Protein AF-A0A2P6W5N6-F1 (afdb_monomer_lite)

Sequence (227 aa):
IGRVELGMIPQICDTVVFIKDAQIEEVYKLELVVKVPQGMTEEDLARPVIQISRFEDDAPQYEVYTYGEETVVVPVTDSEEETGAQRLAREKLQQQLGSRVDDPVIEFISDNHIRLMVSEDEISHVIGKGGENIDRLEDELGLDITVEPNTPTSKGEISFELSEKGNSVIIDVGEEKSGTEVDIYEGDEFLFKATVGKSGDISLTKKSELANRVIGANESGRLKVRA

Foldseek 3Di:
DVPDDQVCCCVVPQKDFDADPNDGPFIKGWDWDFADDQPDDDDDGRDTWIFIATPPPRHTFWIWDDDPHDIDIGGDDPDNPQDPLSVVLVVVVCVLCDPLFDPWDWHDPDPAEIEIATAPVSLCVCCDDPSVNVVVSCVVSVHHYHYHHPDPPPFDFADWDWDDDDQKIKTARAQVQAQHKKWKDLQPHTLDIDHQHNGRIDIDGCPDPSNVVQVVSVVVVRITIGD

Structure (mmCIF, N/CA/C/O backbone):
data_AF-A0A2P6W5N6-F1
#
_entry.id   AF-A0A2P6W5N6-F1
#
loop_
_atom_site.group_PDB
_atom_site.id
_atom_site.type_symbol
_atom_site.label_atom_id
_atom_site.label_alt_id
_atom_site.label_comp_id
_atom_site.label_asym_id
_atom_site.label_entity_id
_atom_site.label_seq_id
_atom_site.pdbx_PDB_ins_code
_atom_site.Cartn_x
_atom_site.Cartn_y
_atom_site.Cartn_z
_atom_site.occupancy
_atom_site.B_iso_or_equiv
_atom_site.auth_seq_id
_atom_site.auth_comp_id
_atom_site.auth_asym_id
_atom_site.auth_atom_id
_atom_site.pdbx_PDB_model_num
ATOM 1 N N . ILE A 1 1 ? 21.725 -2.641 -27.100 1.00 57.41 1 ILE A N 1
ATOM 2 C CA . ILE A 1 1 ? 21.749 -1.530 -26.122 1.00 57.41 1 ILE A CA 1
ATOM 3 C C . ILE A 1 1 ? 23.123 -0.840 -26.095 1.00 57.41 1 ILE A C 1
ATOM 5 O O . ILE A 1 1 ? 23.161 0.336 -26.400 1.00 57.41 1 ILE A O 1
ATOM 9 N N . GLY A 1 2 ? 24.261 -1.533 -25.937 1.00 56.62 2 GLY A N 1
ATOM 10 C CA . GLY A 1 2 ? 25.606 -0.903 -25.904 1.00 56.62 2 GLY A CA 1
ATOM 11 C C . GLY A 1 2 ? 26.203 -0.329 -27.210 1.00 56.62 2 GLY A C 1
ATOM 12 O O . GLY A 1 2 ? 27.417 -0.342 -27.366 1.00 56.62 2 GLY A O 1
ATOM 13 N N . ARG A 1 3 ? 25.392 0.114 -28.184 1.00 67.75 3 ARG A N 1
ATOM 14 C CA . ARG A 1 3 ? 25.880 0.748 -29.438 1.00 67.75 3 ARG A CA 1
ATOM 15 C C . ARG A 1 3 ? 25.502 2.224 -29.573 1.00 67.75 3 ARG A C 1
ATOM 17 O O . ARG A 1 3 ? 25.990 2.880 -30.487 1.00 67.75 3 ARG A O 1
ATOM 24 N N . VAL A 1 4 ? 24.612 2.713 -28.716 1.00 77.25 4 VAL A N 1
ATOM 25 C CA . VAL A 1 4 ? 24.056 4.067 -28.763 1.00 77.25 4 VAL A CA 1
ATOM 26 C C . VAL A 1 4 ? 23.964 4.608 -27.344 1.00 77.25 4 VAL A C 1
ATOM 28 O O . VAL A 1 4 ? 23.763 3.838 -26.405 1.00 77.25 4 VAL A O 1
ATOM 31 N N . GLU A 1 5 ? 24.137 5.917 -27.186 1.00 81.38 5 GLU A N 1
ATOM 32 C CA . GLU A 1 5 ? 23.962 6.578 -25.893 1.00 81.38 5 GLU A CA 1
ATOM 33 C C . GLU A 1 5 ? 22.508 6.455 -25.429 1.00 81.38 5 GLU A C 1
ATOM 35 O O . GLU A 1 5 ? 21.583 6.549 -26.239 1.00 81.38 5 GLU A O 1
ATOM 40 N N . LEU A 1 6 ? 22.309 6.276 -24.120 1.00 80.12 6 LEU A N 1
ATOM 41 C CA . LEU A 1 6 ? 20.997 6.034 -23.514 1.00 80.12 6 LEU A CA 1
ATOM 42 C C . LEU A 1 6 ? 19.947 7.068 -23.959 1.00 80.12 6 LEU A C 1
ATOM 44 O O . LEU A 1 6 ? 18.857 6.700 -24.383 1.00 80.12 6 LEU A O 1
ATOM 48 N N . GLY A 1 7 ? 20.304 8.356 -23.948 1.00 81.88 7 GLY A N 1
ATOM 49 C CA . GLY A 1 7 ? 19.403 9.450 -24.325 1.00 81.88 7 GLY A CA 1
ATOM 50 C C . GLY A 1 7 ? 19.010 9.488 -25.806 1.00 81.88 7 GLY A C 1
ATOM 51 O O . GLY A 1 7 ? 18.035 10.147 -26.156 1.00 81.88 7 GLY A O 1
ATOM 52 N N . MET A 1 8 ? 19.725 8.775 -26.682 1.00 86.81 8 MET A N 1
ATOM 53 C CA . MET A 1 8 ? 19.375 8.676 -28.102 1.00 86.81 8 MET A CA 1
ATOM 54 C C . MET A 1 8 ? 18.377 7.552 -28.394 1.00 86.81 8 MET A C 1
ATOM 56 O O . MET A 1 8 ? 17.824 7.515 -29.491 1.00 86.81 8 MET A O 1
ATOM 60 N N . ILE A 1 9 ? 18.128 6.639 -27.448 1.00 86.25 9 ILE A N 1
ATOM 61 C CA . ILE A 1 9 ? 17.295 5.452 -27.689 1.00 86.25 9 ILE A CA 1
ATOM 62 C C . ILE A 1 9 ? 15.869 5.823 -28.133 1.00 86.25 9 ILE A C 1
ATOM 64 O O . ILE A 1 9 ? 15.480 5.334 -29.194 1.00 86.25 9 ILE A O 1
ATOM 68 N N . PRO A 1 10 ? 15.126 6.727 -27.456 1.00 87.88 10 PRO A N 1
ATOM 69 C CA . PRO A 1 10 ? 13.774 7.093 -27.892 1.00 87.88 10 PRO A CA 1
ATOM 70 C C . PRO A 1 10 ? 13.724 7.763 -29.269 1.00 87.88 10 PRO A C 1
ATOM 72 O O . PRO A 1 10 ? 12.712 7.697 -29.946 1.00 87.88 10 PRO A O 1
ATOM 75 N N . GLN A 1 11 ? 14.817 8.392 -29.717 1.00 87.31 11 GLN A N 1
ATOM 76 C CA . GLN A 1 11 ? 14.889 9.018 -31.047 1.00 87.31 11 GLN A CA 1
ATOM 77 C C . GLN A 1 11 ? 15.089 7.993 -32.171 1.00 87.31 11 GLN A C 1
ATOM 79 O O . GLN A 1 11 ? 14.868 8.291 -33.342 1.00 87.31 11 GLN A O 1
ATOM 84 N N . ILE A 1 12 ? 15.565 6.799 -31.820 1.00 89.25 12 ILE A N 1
ATOM 85 C CA . ILE A 1 12 ? 15.809 5.697 -32.753 1.00 89.25 12 ILE A CA 1
ATOM 86 C C . ILE A 1 12 ? 14.632 4.716 -32.729 1.00 89.25 12 ILE A C 1
ATOM 88 O O . ILE A 1 12 ? 14.280 4.151 -33.763 1.00 89.25 12 ILE A O 1
ATOM 92 N N . CYS A 1 13 ? 14.064 4.485 -31.546 1.00 88.31 13 CYS A N 1
ATOM 93 C CA . CYS A 1 13 ? 13.016 3.512 -31.284 1.00 88.31 13 CYS A CA 1
ATOM 94 C C . CYS A 1 13 ? 12.131 4.030 -30.143 1.00 88.31 13 CYS A C 1
ATOM 96 O O . CYS A 1 13 ? 12.492 3.896 -28.974 1.00 88.31 13 CYS A O 1
ATOM 98 N N . ASP A 1 14 ? 10.987 4.615 -30.491 1.00 93.19 14 ASP A N 1
ATOM 99 C CA . ASP A 1 14 ? 9.996 5.120 -29.530 1.00 93.19 14 ASP A CA 1
ATOM 100 C C . ASP A 1 14 ? 8.894 4.099 -29.198 1.00 93.19 14 ASP A C 1
ATOM 102 O O . ASP A 1 14 ? 8.258 4.216 -28.156 1.00 93.19 14 ASP A O 1
ATOM 106 N N . THR A 1 15 ? 8.689 3.079 -30.040 1.00 93.12 15 THR A N 1
ATOM 107 C CA . THR A 1 15 ? 7.573 2.130 -29.917 1.00 93.12 15 THR A CA 1
ATOM 108 C C . THR A 1 15 ? 8.030 0.697 -30.191 1.00 93.12 15 THR A C 1
ATOM 110 O O . THR A 1 15 ? 8.711 0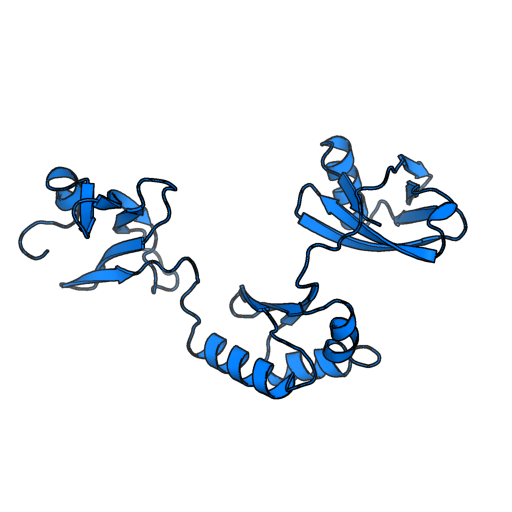.431 -31.183 1.00 93.12 15 THR A O 1
ATOM 113 N N . VAL A 1 16 ? 7.611 -0.251 -29.349 1.00 91.81 16 VAL A N 1
ATOM 114 C CA . VAL A 1 16 ? 7.814 -1.696 -29.542 1.00 91.81 16 VAL A CA 1
ATOM 115 C C . VAL A 1 16 ? 6.457 -2.385 -29.603 1.00 91.81 16 VAL A C 1
ATOM 117 O O . VAL A 1 16 ? 5.642 -2.236 -28.703 1.00 91.81 16 VAL A O 1
ATOM 120 N N . VAL A 1 17 ? 6.218 -3.164 -30.656 1.00 92.56 17 VAL A N 1
ATOM 121 C CA . VAL A 1 17 ? 4.970 -3.917 -30.838 1.00 92.56 17 VAL A CA 1
ATOM 122 C C . VAL A 1 17 ? 5.270 -5.404 -30.699 1.00 92.56 17 VAL A C 1
ATOM 124 O O . VAL A 1 17 ? 6.015 -5.964 -31.507 1.00 92.56 17 VAL A O 1
ATOM 127 N N . PHE A 1 18 ? 4.692 -6.042 -29.684 1.00 88.25 18 PHE A N 1
ATOM 128 C CA . PHE A 1 18 ? 4.778 -7.482 -29.485 1.00 88.25 18 PHE A CA 1
ATOM 129 C C . PHE A 1 18 ? 3.640 -8.176 -30.235 1.00 88.25 18 PHE A C 1
ATOM 131 O O . PHE A 1 18 ? 2.465 -7.849 -30.062 1.00 88.25 18 PHE A O 1
ATOM 138 N N . ILE A 1 19 ? 3.996 -9.110 -31.119 1.00 90.31 19 ILE A N 1
ATOM 139 C CA . ILE A 1 19 ? 3.047 -9.821 -31.980 1.00 90.31 19 ILE A CA 1
ATOM 140 C C . ILE A 1 19 ? 3.125 -11.311 -31.672 1.00 90.31 19 ILE A C 1
ATOM 142 O O . ILE A 1 19 ? 4.193 -11.917 -31.794 1.00 90.31 19 ILE A O 1
ATOM 146 N N . LYS A 1 20 ? 1.973 -11.912 -31.380 1.00 84.31 20 LYS A N 1
ATOM 147 C CA . LYS A 1 20 ? 1.811 -13.350 -31.154 1.00 84.31 20 LYS A CA 1
ATOM 148 C C . LYS A 1 20 ? 0.563 -13.846 -31.859 1.00 84.31 20 LYS A C 1
ATOM 150 O O . LYS A 1 20 ? -0.444 -13.154 -31.919 1.00 84.31 20 LYS A O 1
ATOM 155 N N . ASP A 1 21 ? 0.659 -15.022 -32.472 1.00 94.19 21 ASP A N 1
ATOM 156 C CA . ASP A 1 21 ? -0.436 -15.627 -33.245 1.00 94.19 21 ASP A CA 1
ATOM 157 C C . ASP A 1 21 ? -1.050 -14.677 -34.297 1.00 94.19 21 ASP A C 1
ATOM 159 O O . ASP A 1 21 ? -2.251 -14.681 -34.558 1.00 94.19 21 ASP A O 1
ATOM 163 N N . ALA A 1 22 ? -0.192 -13.856 -34.922 1.00 92.31 22 ALA A N 1
ATOM 164 C CA . ALA A 1 22 ? -0.552 -12.806 -35.882 1.00 92.31 22 ALA A CA 1
ATOM 165 C C . ALA A 1 22 ? -1.485 -11.705 -35.331 1.00 92.31 22 ALA A C 1
ATOM 167 O O . ALA A 1 22 ? -2.097 -10.969 -36.107 1.00 92.31 22 ALA A O 1
ATOM 168 N N . GLN A 1 23 ? -1.563 -11.566 -34.009 1.00 83.75 23 GLN A N 1
ATOM 169 C CA . GLN A 1 23 ? -2.271 -10.501 -33.308 1.00 83.75 23 GLN A CA 1
ATOM 170 C C . GLN A 1 23 ? -1.281 -9.638 -32.527 1.00 83.75 23 GLN A C 1
ATOM 172 O O . GLN A 1 23 ? -0.226 -10.112 -32.104 1.00 83.75 23 GLN A O 1
ATOM 177 N N . ILE A 1 24 ? -1.610 -8.356 -32.372 1.00 89.12 24 ILE A N 1
ATOM 178 C CA . ILE A 1 24 ? -0.881 -7.470 -31.465 1.00 89.12 24 ILE A CA 1
ATOM 179 C C . ILE A 1 24 ? -1.251 -7.913 -30.053 1.00 89.12 24 ILE A C 1
ATOM 181 O O . ILE A 1 24 ? -2.423 -7.854 -29.691 1.00 89.12 24 ILE A O 1
ATOM 185 N N . GLU A 1 25 ? -0.269 -8.410 -29.309 1.00 88.44 25 GLU A N 1
ATOM 186 C CA . GLU A 1 25 ? -0.456 -8.838 -27.923 1.00 88.44 25 GLU A CA 1
ATOM 187 C C . GLU A 1 25 ? -0.217 -7.658 -26.980 1.00 88.44 25 GLU A C 1
ATOM 189 O O . GLU A 1 25 ? -1.043 -7.417 -26.111 1.00 88.44 25 GLU A O 1
ATOM 194 N N . GLU A 1 26 ? 0.854 -6.883 -27.197 1.00 84.62 26 GLU A N 1
ATOM 195 C CA . GLU A 1 26 ? 1.184 -5.708 -26.381 1.00 84.62 26 GLU A CA 1
ATOM 196 C C . GLU A 1 26 ? 1.878 -4.627 -27.220 1.00 84.62 26 GLU A C 1
ATOM 198 O O . GLU A 1 26 ? 2.614 -4.920 -28.170 1.00 84.62 26 GLU A O 1
ATOM 203 N N . VAL A 1 27 ? 1.675 -3.362 -26.852 1.00 90.81 27 VAL A N 1
ATOM 204 C CA . VAL A 1 27 ? 2.384 -2.215 -27.431 1.00 90.81 27 VAL A CA 1
ATOM 205 C C . VAL A 1 27 ? 3.051 -1.444 -26.307 1.00 90.81 27 VAL A C 1
ATOM 207 O O . VAL A 1 27 ? 2.407 -1.085 -25.327 1.00 90.81 27 VAL A O 1
ATOM 210 N N . TYR A 1 28 ? 4.336 -1.160 -26.469 1.00 92.25 28 TYR A N 1
ATOM 211 C CA . TYR A 1 28 ? 5.135 -0.409 -25.515 1.00 92.25 28 TYR A CA 1
ATOM 212 C C . TYR A 1 28 ? 5.601 0.906 -26.126 1.00 92.25 28 TYR A C 1
ATOM 214 O O . TYR A 1 28 ? 6.010 0.932 -27.289 1.00 92.25 28 TYR A O 1
ATOM 222 N N . LYS A 1 29 ? 5.609 1.967 -25.324 1.00 93.38 29 LYS A N 1
ATOM 223 C CA . LYS A 1 29 ? 6.238 3.253 -25.632 1.00 93.38 29 LYS A CA 1
ATOM 224 C C . LYS A 1 29 ? 7.515 3.432 -24.811 1.00 93.38 29 LYS A C 1
ATOM 226 O O . LYS A 1 29 ? 7.605 2.946 -23.686 1.00 93.38 29 LYS A O 1
ATOM 231 N N . LEU A 1 30 ? 8.507 4.105 -25.384 1.00 93.88 30 LEU A N 1
ATOM 232 C CA . LEU A 1 30 ? 9.795 4.393 -24.761 1.00 93.88 30 LEU A CA 1
ATOM 233 C C . LEU A 1 30 ? 9.962 5.905 -24.627 1.00 93.88 30 LEU A C 1
ATOM 235 O O . LEU A 1 30 ? 10.037 6.619 -25.625 1.00 93.88 30 LEU A O 1
ATOM 239 N N . GLU A 1 31 ? 10.093 6.389 -23.397 1.00 92.12 31 GLU A N 1
ATOM 240 C CA . GLU A 1 31 ? 10.225 7.815 -23.098 1.00 92.12 31 GLU A CA 1
ATOM 241 C C . GLU A 1 31 ? 11.458 8.084 -22.232 1.00 92.12 31 GLU A C 1
ATOM 243 O O . GLU A 1 31 ? 11.788 7.321 -21.326 1.00 92.12 31 GLU A O 1
ATOM 248 N N . LEU A 1 32 ? 12.163 9.184 -22.506 1.00 90.69 32 LEU A N 1
ATOM 249 C CA . LEU A 1 32 ? 13.245 9.654 -21.641 1.00 90.69 32 LEU A CA 1
ATOM 250 C C . LEU A 1 32 ? 12.640 10.475 -20.499 1.00 90.69 32 LEU A C 1
ATOM 252 O O . LEU A 1 32 ? 12.077 11.543 -20.735 1.00 90.69 32 LEU A O 1
ATOM 256 N N . VAL A 1 33 ? 12.822 10.013 -19.267 1.00 88.50 33 VAL A N 1
ATOM 257 C CA . VAL A 1 33 ? 12.367 10.691 -18.049 1.00 88.50 33 VAL A CA 1
ATOM 258 C C . VAL A 1 33 ? 13.544 10.944 -17.112 1.00 88.50 33 VAL A C 1
ATOM 260 O O . VAL A 1 33 ? 14.541 10.223 -17.130 1.00 88.50 33 VAL A O 1
ATOM 263 N N . VAL A 1 34 ? 13.451 11.988 -16.289 1.00 87.94 34 VAL A N 1
ATOM 264 C CA . VAL A 1 34 ? 14.450 12.285 -15.254 1.00 87.94 34 VAL A CA 1
ATOM 265 C C . VAL A 1 34 ? 13.844 11.938 -13.903 1.00 87.94 34 VAL A C 1
ATOM 267 O O . VAL A 1 34 ? 12.910 12.604 -13.464 1.00 87.94 34 VAL A O 1
ATOM 270 N N . LYS A 1 35 ? 14.353 10.882 -13.265 1.00 82.75 35 LYS A N 1
ATOM 271 C CA . LYS A 1 35 ? 13.872 10.402 -11.961 1.00 82.75 35 LYS A CA 1
ATOM 272 C C . LYS A 1 35 ? 14.958 9.634 -11.207 1.00 82.75 35 LYS A C 1
ATOM 274 O O . LYS A 1 35 ? 16.061 9.449 -11.728 1.00 82.75 35 LYS A O 1
ATOM 279 N N . VAL A 1 36 ? 14.651 9.214 -9.983 1.00 80.56 36 VAL A N 1
ATOM 280 C CA . VAL A 1 36 ? 15.455 8.237 -9.238 1.00 80.56 36 VAL A CA 1
ATOM 281 C C . VAL A 1 36 ? 15.102 6.842 -9.780 1.00 80.56 36 VAL A C 1
ATOM 283 O O . VAL A 1 36 ? 13.920 6.497 -9.759 1.00 80.56 36 VAL A O 1
ATOM 286 N N . PRO A 1 37 ? 16.060 6.075 -10.339 1.00 69.06 37 PRO A N 1
ATOM 287 C CA . PRO A 1 37 ? 15.787 4.725 -10.835 1.00 69.06 37 PRO A CA 1
ATOM 288 C C . PRO A 1 37 ? 15.390 3.772 -9.704 1.00 69.06 37 PRO A C 1
ATOM 290 O O . PRO A 1 37 ? 15.868 3.925 -8.576 1.00 69.06 37 PRO A O 1
ATOM 293 N N . GLN A 1 38 ? 14.581 2.755 -10.012 1.00 64.12 38 GLN A N 1
ATOM 294 C CA . GLN A 1 38 ? 14.270 1.709 -9.033 1.00 64.12 38 GLN A CA 1
ATOM 295 C C . GLN A 1 38 ? 15.540 0.971 -8.557 1.00 64.12 38 GLN A C 1
ATOM 297 O O . GLN A 1 38 ? 16.480 0.752 -9.322 1.00 64.12 38 GLN A O 1
ATOM 302 N N . GLY A 1 39 ? 15.582 0.609 -7.268 1.00 60.75 39 GLY A N 1
ATOM 303 C CA . GLY A 1 39 ? 16.720 -0.078 -6.635 1.00 60.75 39 GLY A CA 1
ATOM 304 C C . GLY A 1 39 ? 17.816 0.837 -6.064 1.00 60.75 39 GLY A C 1
ATOM 305 O O . GLY A 1 39 ? 18.856 0.343 -5.626 1.00 60.75 39 GLY A O 1
ATOM 306 N N . MET A 1 40 ? 17.609 2.160 -6.046 1.00 64.19 40 MET A N 1
ATOM 307 C CA . MET A 1 40 ? 18.493 3.129 -5.383 1.00 64.19 40 MET A CA 1
ATOM 308 C C . MET A 1 40 ? 17.764 3.797 -4.206 1.00 64.19 40 MET A C 1
ATOM 310 O O . MET A 1 40 ? 16.715 4.400 -4.401 1.00 64.19 40 MET A O 1
ATOM 314 N N . THR A 1 41 ? 18.316 3.724 -2.991 1.00 53.56 41 THR A N 1
ATOM 315 C CA . THR A 1 41 ? 17.843 4.503 -1.830 1.00 53.56 41 THR A CA 1
ATOM 316 C C . THR A 1 41 ? 18.496 5.885 -1.842 1.00 53.56 41 THR A C 1
ATOM 318 O O . THR A 1 41 ? 19.710 5.985 -2.021 1.00 53.56 41 THR A O 1
ATOM 321 N N . GLU A 1 42 ? 17.684 6.932 -1.705 1.00 52.94 42 GLU A N 1
ATOM 322 C CA . GLU A 1 42 ? 18.013 8.342 -1.947 1.00 52.94 42 GLU A CA 1
ATOM 323 C C . GLU A 1 42 ? 19.333 8.835 -1.331 1.00 52.94 42 GLU A C 1
ATOM 325 O O . GLU A 1 42 ? 19.413 9.054 -0.129 1.00 52.94 42 GLU A O 1
ATOM 330 N N . GLU A 1 43 ? 20.302 9.148 -2.199 1.00 47.72 43 GLU A N 1
ATOM 331 C CA . GLU A 1 43 ? 21.201 10.303 -2.068 1.00 47.72 43 GLU A CA 1
ATOM 332 C C . GLU A 1 43 ? 21.472 10.878 -3.487 1.00 47.72 43 GLU A C 1
ATOM 334 O O . GLU A 1 43 ? 22.278 10.370 -4.268 1.00 47.72 43 GLU A O 1
ATOM 339 N N . ASP A 1 44 ? 20.728 11.933 -3.840 1.00 52.28 44 ASP A N 1
ATOM 340 C CA . ASP A 1 44 ? 21.124 13.029 -4.747 1.00 52.28 44 ASP A CA 1
ATOM 341 C C . ASP A 1 44 ? 21.404 12.810 -6.252 1.00 52.28 44 ASP A C 1
ATOM 343 O O . ASP A 1 44 ? 22.120 13.614 -6.852 1.00 52.28 44 ASP A O 1
ATOM 347 N N . LEU A 1 45 ? 20.815 11.834 -6.957 1.00 61.56 45 LEU A N 1
ATOM 348 C CA . LEU A 1 45 ? 20.953 11.794 -8.428 1.00 61.56 45 LEU A CA 1
ATOM 349 C C . LEU A 1 45 ? 19.659 11.421 -9.158 1.00 61.56 45 LEU A C 1
ATOM 351 O O . LEU A 1 45 ? 19.467 10.275 -9.563 1.00 61.56 45 LEU A O 1
ATOM 355 N N . ALA A 1 46 ? 18.821 12.425 -9.433 1.00 67.50 46 ALA A N 1
ATOM 356 C CA . ALA A 1 46 ? 17.885 12.332 -10.548 1.00 67.50 46 ALA A CA 1
ATOM 357 C C . ALA A 1 46 ? 18.702 12.171 -11.841 1.00 67.50 46 ALA A C 1
ATOM 359 O O . ALA A 1 46 ? 19.548 13.007 -12.172 1.00 67.50 46 ALA A O 1
ATOM 360 N N . ARG A 1 47 ? 18.497 11.058 -12.545 1.00 81.81 47 ARG A N 1
ATOM 361 C CA . ARG A 1 47 ? 19.270 10.686 -13.734 1.00 81.81 47 ARG A CA 1
ATOM 362 C C . ARG A 1 47 ? 18.343 10.522 -14.932 1.00 81.81 47 ARG A C 1
ATOM 364 O O . ARG A 1 47 ? 17.156 10.257 -14.751 1.00 81.81 47 ARG A O 1
ATOM 371 N N . PRO A 1 48 ? 18.868 10.668 -16.158 1.00 85.19 48 PRO A N 1
ATOM 372 C CA . PRO A 1 48 ? 18.137 10.267 -17.348 1.00 85.19 48 PRO A CA 1
ATOM 373 C C . PRO A 1 48 ? 17.920 8.748 -17.339 1.00 85.19 48 PRO A C 1
ATOM 375 O O . PRO A 1 48 ? 18.882 7.979 -17.302 1.00 85.19 48 PRO A O 1
ATOM 378 N N . VAL A 1 49 ? 16.657 8.338 -17.396 1.00 88.38 49 VAL A N 1
ATOM 379 C CA . VAL A 1 49 ? 16.199 6.947 -17.473 1.00 88.38 49 VAL A CA 1
ATOM 380 C C . VAL A 1 49 ? 15.298 6.816 -18.695 1.00 88.38 49 VAL A C 1
ATOM 382 O O . VAL A 1 49 ? 14.478 7.697 -18.952 1.00 88.38 49 VAL A O 1
ATOM 385 N N . ILE A 1 50 ? 15.430 5.730 -19.455 1.00 91.00 50 ILE A N 1
ATOM 386 C CA . ILE A 1 50 ? 14.414 5.377 -20.452 1.00 91.00 50 ILE A CA 1
ATOM 387 C C . ILE A 1 50 ? 13.347 4.555 -19.751 1.00 91.00 50 ILE A C 1
ATOM 389 O O . ILE A 1 50 ? 13.623 3.447 -19.296 1.00 91.00 50 ILE A O 1
ATOM 393 N N . GLN A 1 51 ? 12.146 5.104 -19.654 1.00 89.31 51 GLN A N 1
ATOM 394 C CA . GLN A 1 51 ? 10.976 4.403 -19.161 1.00 89.31 51 GLN A CA 1
ATOM 395 C C . GLN A 1 51 ? 10.283 3.720 -20.336 1.00 89.31 51 GLN A C 1
ATOM 397 O O . GLN A 1 51 ? 9.990 4.357 -21.346 1.00 89.31 51 GLN A O 1
ATOM 402 N N . ILE A 1 52 ? 10.048 2.420 -20.201 1.00 90.38 52 ILE A N 1
ATOM 403 C CA . ILE A 1 52 ? 9.279 1.620 -21.148 1.00 90.38 52 ILE A CA 1
ATOM 404 C C . ILE A 1 52 ? 7.940 1.326 -20.485 1.00 90.38 52 ILE A C 1
ATOM 406 O O . ILE A 1 52 ? 7.911 0.639 -19.464 1.00 90.38 52 ILE A O 1
ATOM 410 N N . SER A 1 53 ? 6.850 1.847 -21.033 1.00 87.94 53 SER A N 1
ATOM 411 C CA . SER A 1 53 ? 5.497 1.661 -20.498 1.00 87.94 53 SER A CA 1
ATOM 412 C C . SER A 1 53 ? 4.554 1.091 -21.544 1.00 87.94 53 SER A C 1
ATOM 414 O O . SER A 1 53 ? 4.794 1.211 -22.746 1.00 87.94 53 SER A O 1
ATOM 416 N N . ARG A 1 54 ? 3.490 0.430 -21.091 1.00 87.12 54 ARG A N 1
ATOM 417 C CA . ARG A 1 54 ? 2.428 -0.061 -21.965 1.00 87.12 54 ARG A CA 1
ATOM 418 C C . ARG A 1 54 ? 1.677 1.133 -22.560 1.00 87.12 54 ARG A C 1
ATOM 420 O O . ARG A 1 54 ? 1.401 2.116 -21.884 1.00 87.12 54 ARG A O 1
ATOM 427 N N . PHE A 1 55 ? 1.378 1.061 -23.851 1.00 87.5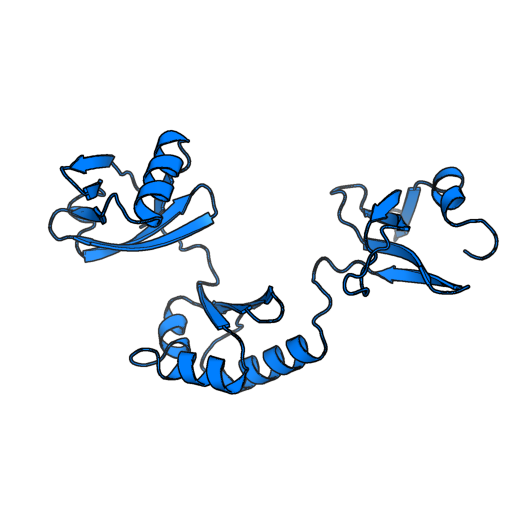6 55 PHE A N 1
ATOM 428 C CA . PHE A 1 55 ? 0.752 2.150 -24.600 1.00 87.56 55 PHE A CA 1
ATOM 429 C C . PHE A 1 55 ? -0.716 2.384 -24.205 1.00 87.56 55 PHE A C 1
ATOM 431 O O . PHE A 1 55 ? -1.234 3.477 -24.402 1.00 87.56 55 PHE A O 1
ATOM 438 N N . GLU A 1 56 ? -1.404 1.363 -23.687 1.00 77.12 56 GLU A N 1
ATOM 439 C CA . GLU A 1 56 ? -2.844 1.417 -23.394 1.00 77.12 56 GLU A CA 1
ATOM 440 C C . GLU A 1 56 ? -3.187 2.197 -22.118 1.00 77.12 56 GLU A C 1
ATOM 442 O O . GLU A 1 56 ? -4.214 2.874 -22.081 1.00 77.12 56 GLU A O 1
ATOM 447 N N . ASP A 1 57 ? -2.351 2.094 -21.086 1.00 78.31 57 ASP A N 1
ATOM 448 C CA . ASP A 1 57 ? -2.603 2.599 -19.728 1.00 78.31 57 ASP A CA 1
ATOM 449 C C . ASP A 1 57 ? -1.419 3.391 -19.141 1.00 78.31 57 ASP A C 1
ATOM 451 O O . ASP A 1 57 ? -1.480 3.824 -17.992 1.00 78.31 57 ASP A O 1
ATOM 455 N N . ASP A 1 58 ? -0.350 3.592 -19.920 1.00 82.06 58 ASP A N 1
ATOM 456 C CA . ASP A 1 58 ? 0.905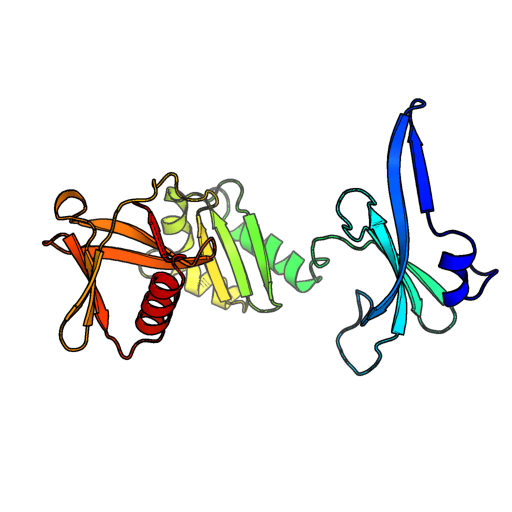 4.219 -19.499 1.00 82.06 58 ASP A CA 1
ATOM 457 C C . ASP A 1 58 ? 1.609 3.507 -18.323 1.00 82.06 58 ASP A C 1
ATOM 459 O O . ASP A 1 58 ? 2.550 4.063 -17.743 1.00 82.06 58 ASP A O 1
ATOM 463 N N . ALA A 1 59 ? 1.226 2.262 -18.003 1.00 79.12 59 ALA A N 1
ATOM 464 C CA . ALA A 1 59 ? 1.811 1.501 -16.904 1.00 79.12 59 ALA A CA 1
ATOM 465 C C . ALA A 1 59 ? 3.293 1.200 -17.195 1.00 79.12 59 ALA A C 1
ATOM 467 O O . ALA A 1 59 ? 3.602 0.598 -18.232 1.00 79.12 59 ALA A O 1
ATOM 468 N N . PRO A 1 60 ? 4.243 1.615 -16.337 1.00 81.00 60 PRO A N 1
ATOM 469 C CA . PRO A 1 60 ? 5.659 1.346 -16.544 1.00 81.00 60 PRO A CA 1
ATOM 470 C C . PRO A 1 60 ? 5.953 -0.145 -16.389 1.00 81.00 60 PRO A C 1
ATOM 472 O O . PRO A 1 60 ? 5.471 -0.792 -15.474 1.00 81.00 60 PRO A O 1
ATOM 475 N N . GLN A 1 61 ? 6.745 -0.691 -17.305 1.00 77.62 61 GLN A N 1
ATOM 476 C CA . GLN A 1 61 ? 7.061 -2.121 -17.370 1.00 77.62 61 GLN A CA 1
ATOM 477 C C . GLN A 1 61 ? 8.563 -2.364 -17.247 1.00 77.62 61 GLN A C 1
ATOM 479 O O . GLN A 1 61 ? 8.982 -3.381 -16.703 1.00 77.62 61 GLN A O 1
ATOM 484 N N . TYR A 1 62 ? 9.392 -1.424 -17.720 1.00 82.56 62 TYR A N 1
ATOM 485 C CA . TYR A 1 62 ? 10.847 -1.490 -17.586 1.00 82.56 62 TYR A CA 1
ATOM 486 C C . TYR A 1 62 ? 11.477 -0.099 -17.474 1.00 82.56 62 TYR A C 1
ATOM 488 O O . TYR A 1 62 ? 10.970 0.893 -18.001 1.00 82.56 62 TYR A O 1
ATOM 496 N N . GLU A 1 63 ? 12.643 -0.050 -16.847 1.00 84.75 63 GLU A N 1
ATOM 497 C CA . GLU A 1 63 ? 13.554 1.082 -16.815 1.00 84.75 63 GLU A CA 1
ATOM 498 C C . GLU A 1 63 ? 14.895 0.684 -17.418 1.00 84.75 63 GLU A C 1
ATOM 500 O O . GLU A 1 63 ? 15.438 -0.386 -17.145 1.00 84.75 63 GLU A O 1
ATOM 505 N N . VAL A 1 64 ? 15.461 1.573 -18.227 1.00 84.12 64 VAL A N 1
ATOM 506 C CA . VAL A 1 64 ? 16.824 1.435 -18.731 1.00 84.12 64 VAL A CA 1
ATOM 507 C C . VAL A 1 64 ? 17.640 2.606 -18.224 1.00 84.12 64 VAL A C 1
ATOM 509 O O . VAL A 1 64 ? 17.355 3.763 -18.543 1.00 84.12 64 VAL A O 1
ATOM 512 N N . TYR A 1 65 ? 18.677 2.312 -17.451 1.00 81.44 65 TYR A N 1
ATOM 513 C CA . TYR A 1 65 ? 19.594 3.320 -16.935 1.00 81.44 65 TYR A CA 1
ATOM 514 C C . TYR A 1 65 ? 21.023 2.791 -16.882 1.00 81.44 65 TYR A C 1
ATOM 516 O O . TYR A 1 65 ? 21.299 1.615 -17.123 1.00 81.44 65 TYR A O 1
ATOM 524 N N . THR A 1 66 ? 21.962 3.700 -16.633 1.00 74.25 66 THR A N 1
ATOM 525 C CA . THR A 1 66 ? 23.383 3.360 -16.516 1.00 74.25 66 THR A CA 1
ATOM 526 C C . THR A 1 66 ? 23.789 3.321 -15.049 1.00 74.25 66 THR A C 1
ATOM 528 O O . THR A 1 66 ? 23.604 4.301 -14.318 1.00 74.25 66 THR A O 1
ATOM 531 N N . TYR A 1 67 ? 24.361 2.193 -14.631 1.00 70.44 67 TYR A N 1
ATOM 532 C CA . TYR A 1 67 ? 24.974 2.010 -13.321 1.00 70.44 67 TYR A CA 1
ATOM 533 C C . TYR A 1 67 ? 26.474 1.765 -13.510 1.00 70.44 67 TYR A C 1
ATOM 535 O O . TYR A 1 67 ? 26.882 0.807 -14.162 1.00 70.44 67 TYR A O 1
ATOM 543 N N . GLY A 1 68 ? 27.307 2.669 -12.986 1.00 71.25 68 GLY A N 1
ATOM 544 C CA . GLY A 1 68 ? 28.738 2.672 -13.293 1.00 71.25 68 GLY A CA 1
ATOM 545 C C . GLY A 1 68 ? 28.984 2.915 -14.786 1.00 71.25 68 GLY A C 1
ATOM 546 O O . GLY A 1 68 ? 28.642 3.979 -15.298 1.00 71.25 68 GLY A O 1
ATOM 547 N N . GLU A 1 69 ? 29.559 1.925 -15.469 1.00 72.62 69 GLU A N 1
ATOM 548 C CA . GLU A 1 69 ? 29.872 1.958 -16.908 1.00 72.62 69 GLU A CA 1
ATOM 549 C C . GLU A 1 69 ? 28.944 1.052 -17.743 1.00 72.62 69 GLU A C 1
ATOM 551 O O . GLU A 1 69 ? 29.110 0.944 -18.959 1.00 72.62 69 GLU A O 1
ATOM 556 N N . GLU A 1 70 ? 27.957 0.404 -17.115 1.00 68.12 70 GLU A N 1
ATOM 557 C CA . GLU A 1 70 ? 27.086 -0.578 -17.765 1.00 68.12 70 GLU A CA 1
ATOM 558 C C . GLU A 1 70 ? 25.638 -0.082 -17.865 1.00 68.12 70 GLU A C 1
ATOM 560 O O . GLU A 1 70 ? 25.090 0.520 -16.940 1.00 68.12 70 GLU A O 1
ATOM 565 N N . THR A 1 71 ? 24.997 -0.349 -19.007 1.00 73.88 71 THR A N 1
ATOM 566 C CA . THR A 1 71 ? 23.563 -0.099 -19.198 1.00 73.88 71 THR A CA 1
ATOM 567 C C . THR A 1 71 ? 22.767 -1.334 -18.799 1.00 73.88 71 THR A C 1
ATOM 569 O O . THR A 1 71 ? 22.922 -2.392 -19.412 1.00 73.88 71 THR A O 1
ATOM 572 N N . VAL A 1 72 ? 21.888 -1.177 -17.813 1.00 73.19 72 VAL A N 1
ATOM 573 C CA . VAL A 1 72 ? 21.028 -2.237 -17.281 1.00 73.19 72 VAL A CA 1
ATOM 574 C C . VAL A 1 72 ? 19.575 -1.996 -17.678 1.00 73.19 72 VAL A C 1
ATOM 576 O O . VAL A 1 72 ? 19.150 -0.851 -17.833 1.00 73.19 72 VAL A O 1
ATOM 579 N N . VAL A 1 73 ? 18.829 -3.085 -17.869 1.00 77.06 73 VAL A N 1
ATOM 580 C CA . VAL A 1 73 ? 17.374 -3.071 -18.058 1.00 77.06 73 VAL A CA 1
ATOM 581 C C . VAL A 1 73 ? 16.770 -3.716 -16.824 1.00 77.06 73 VAL A C 1
ATOM 583 O O . VAL A 1 73 ? 17.083 -4.869 -16.528 1.00 77.06 73 VAL A O 1
ATOM 586 N N . VAL A 1 74 ? 15.940 -2.969 -16.112 1.00 69.06 74 VAL A N 1
ATOM 587 C CA . VAL A 1 74 ? 15.317 -3.387 -14.858 1.00 69.06 74 VAL A CA 1
ATOM 588 C C . VAL A 1 74 ? 13.805 -3.416 -15.081 1.00 69.06 74 VAL A C 1
ATOM 590 O O . VAL A 1 74 ? 13.273 -2.435 -15.598 1.00 69.06 74 VAL A O 1
ATOM 593 N N . PRO A 1 75 ? 13.101 -4.521 -14.789 1.00 66.69 75 PRO A N 1
ATOM 594 C CA . PRO A 1 75 ? 11.643 -4.527 -14.835 1.00 66.69 75 PRO A CA 1
ATOM 595 C C . PRO A 1 75 ? 11.086 -3.551 -13.797 1.00 66.69 75 PRO A C 1
ATOM 597 O O . PRO A 1 75 ? 11.574 -3.498 -12.675 1.00 66.69 75 PRO A O 1
ATOM 600 N N . VAL A 1 76 ? 10.070 -2.786 -14.186 1.00 66.88 76 VAL A N 1
ATOM 601 C CA . VAL A 1 76 ? 9.250 -2.020 -13.250 1.00 66.88 76 VAL A CA 1
ATOM 602 C C . VAL A 1 76 ? 8.085 -2.921 -12.902 1.00 66.88 76 VAL A C 1
ATOM 604 O O . VAL A 1 76 ? 7.178 -3.122 -13.704 1.00 66.88 76 VAL A O 1
ATOM 607 N N . THR A 1 77 ? 8.146 -3.533 -11.733 1.00 53.69 77 THR A N 1
ATOM 608 C CA . THR A 1 77 ? 6.975 -4.166 -11.146 1.00 53.69 77 THR A CA 1
ATOM 609 C C . THR A 1 77 ? 6.119 -3.072 -10.509 1.00 53.69 77 THR A C 1
ATOM 611 O O . THR A 1 77 ? 6.629 -2.248 -9.753 1.00 53.69 77 THR A O 1
ATOM 614 N N . ASP A 1 78 ? 4.812 -3.061 -10.794 1.00 41.66 78 ASP A N 1
ATOM 615 C CA . ASP A 1 78 ? 3.825 -2.212 -10.092 1.00 41.66 78 ASP A CA 1
ATOM 616 C C . ASP A 1 78 ? 3.724 -2.535 -8.587 1.00 41.66 78 ASP A C 1
ATOM 618 O O . ASP A 1 78 ? 3.054 -1.851 -7.820 1.00 41.66 78 ASP A O 1
ATOM 622 N N . SER A 1 79 ? 4.428 -3.568 -8.143 1.00 38.91 79 SER A N 1
ATOM 623 C CA . SER A 1 79 ? 4.824 -3.769 -6.763 1.00 38.91 79 SER A CA 1
ATOM 624 C C . SER A 1 79 ? 6.271 -3.318 -6.612 1.00 38.91 79 SER A C 1
ATOM 626 O O . SER A 1 79 ? 7.145 -3.850 -7.306 1.00 38.91 79 SER A O 1
ATOM 628 N N . GLU A 1 80 ? 6.533 -2.403 -5.676 1.00 42.12 80 GLU A N 1
ATOM 629 C CA . GLU A 1 80 ? 7.811 -2.368 -4.960 1.00 42.12 80 GLU A CA 1
ATOM 630 C C . GLU A 1 80 ? 8.314 -3.814 -4.843 1.00 42.12 80 GLU A C 1
ATOM 632 O O . GLU A 1 80 ? 7.592 -4.669 -4.319 1.00 42.12 80 GLU A O 1
ATOM 637 N N . GLU A 1 81 ? 9.465 -4.147 -5.442 1.00 46.81 81 GLU A N 1
ATOM 638 C CA . GLU A 1 81 ? 10.050 -5.458 -5.176 1.00 46.81 81 GLU A CA 1
ATOM 639 C C . GLU A 1 81 ? 10.191 -5.545 -3.662 1.00 46.81 81 GLU A C 1
ATOM 641 O O . GLU A 1 81 ? 10.919 -4.746 -3.067 1.00 46.81 81 GLU A O 1
ATOM 646 N N . GLU A 1 82 ? 9.456 -6.480 -3.053 1.00 53.72 82 GLU A N 1
ATOM 647 C CA . GLU A 1 82 ? 9.525 -6.695 -1.620 1.00 53.72 82 GLU A CA 1
ATOM 648 C C . GLU A 1 82 ? 10.992 -6.816 -1.232 1.00 53.72 82 GLU A C 1
ATOM 650 O O . GLU A 1 82 ? 11.700 -7.727 -1.683 1.00 53.72 82 GLU A O 1
ATOM 655 N N . THR A 1 83 ? 11.465 -5.908 -0.383 1.00 69.69 83 THR A N 1
ATOM 656 C CA . THR A 1 83 ? 12.817 -6.007 0.146 1.00 69.69 83 THR A CA 1
ATOM 657 C C . THR A 1 83 ? 12.996 -7.383 0.793 1.00 69.69 83 THR A C 1
ATOM 659 O O . THR A 1 83 ? 12.045 -8.032 1.243 1.00 69.69 83 THR A O 1
ATOM 662 N N . GLY A 1 84 ? 14.239 -7.864 0.891 1.00 65.69 84 GLY A N 1
ATOM 663 C CA . GLY A 1 84 ? 14.504 -9.135 1.575 1.00 65.69 84 GLY A CA 1
ATOM 664 C C . GLY A 1 84 ? 13.907 -9.188 2.992 1.00 65.69 84 GLY A C 1
ATOM 665 O O . GLY A 1 84 ? 13.504 -10.260 3.434 1.00 65.69 84 GLY A O 1
ATOM 666 N N . ALA A 1 85 ? 13.801 -8.035 3.662 1.00 69.50 85 ALA A N 1
ATOM 667 C CA . ALA A 1 85 ? 13.132 -7.885 4.949 1.00 69.50 85 ALA A CA 1
ATOM 668 C C . ALA A 1 85 ? 11.601 -8.001 4.837 1.00 69.50 85 ALA A C 1
ATOM 670 O O . ALA A 1 85 ? 11.008 -8.759 5.603 1.00 69.50 85 ALA A O 1
ATOM 671 N N . GLN A 1 86 ? 10.976 -7.333 3.863 1.00 76.38 86 GLN A N 1
ATOM 672 C CA . GLN A 1 86 ? 9.530 -7.414 3.614 1.00 76.38 86 GLN A CA 1
ATOM 673 C C . GLN A 1 86 ? 9.092 -8.846 3.285 1.00 76.38 86 GLN A C 1
ATOM 675 O O . GLN A 1 86 ? 8.164 -9.365 3.901 1.00 76.38 86 GLN A O 1
ATOM 680 N N . ARG A 1 87 ? 9.842 -9.560 2.438 1.00 78.12 87 ARG A N 1
ATOM 681 C CA . ARG A 1 87 ? 9.562 -10.972 2.135 1.00 78.12 87 ARG A CA 1
ATOM 682 C C . ARG A 1 87 ? 9.614 -11.865 3.381 1.00 78.12 87 ARG A C 1
ATOM 684 O O . ARG A 1 87 ? 8.739 -12.706 3.573 1.00 78.12 87 ARG A O 1
ATOM 691 N N . LEU A 1 88 ? 10.613 -11.677 4.249 1.00 77.38 88 LEU A N 1
ATOM 692 C CA . LEU A 1 88 ? 10.717 -12.425 5.510 1.00 77.38 88 LEU A CA 1
ATOM 693 C C . LEU A 1 88 ? 9.577 -12.079 6.475 1.00 77.38 88 LEU A C 1
ATOM 695 O O . LEU A 1 88 ? 9.042 -12.968 7.140 1.00 77.38 88 LEU A O 1
ATOM 699 N N . ALA A 1 89 ? 9.198 -10.802 6.548 1.00 83.06 89 ALA A N 1
ATOM 700 C CA . ALA A 1 89 ? 8.069 -10.351 7.348 1.00 83.06 89 ALA A CA 1
ATOM 701 C C . ALA A 1 89 ? 6.759 -10.975 6.848 1.00 83.06 89 ALA A C 1
ATOM 703 O O . ALA A 1 89 ? 6.003 -11.515 7.653 1.00 83.06 89 ALA A O 1
ATOM 704 N N . ARG A 1 90 ? 6.534 -10.999 5.528 1.00 86.44 90 ARG A N 1
ATOM 705 C CA . ARG A 1 90 ? 5.380 -11.647 4.894 1.00 86.44 90 ARG A CA 1
ATOM 706 C C . ARG A 1 90 ? 5.325 -13.142 5.198 1.00 86.44 90 ARG A C 1
ATOM 708 O O . ARG A 1 90 ? 4.294 -13.613 5.667 1.00 86.44 90 ARG A O 1
ATOM 715 N N . GLU A 1 91 ? 6.416 -13.880 4.990 1.00 85.25 91 GLU A N 1
ATOM 716 C CA . GLU A 1 91 ? 6.475 -15.321 5.291 1.00 85.25 91 GLU A CA 1
ATOM 717 C C . GLU A 1 91 ? 6.169 -15.603 6.771 1.00 85.25 91 GLU A C 1
ATOM 719 O O . GLU A 1 91 ? 5.400 -16.513 7.098 1.00 85.25 91 GLU A O 1
ATOM 724 N N . LYS A 1 92 ? 6.728 -14.794 7.680 1.00 86.50 92 LYS A N 1
ATOM 725 C CA . LYS A 1 92 ? 6.493 -14.919 9.122 1.00 86.50 92 LYS A CA 1
ATOM 726 C C . LYS A 1 92 ? 5.047 -14.584 9.497 1.00 86.50 92 LYS A C 1
ATOM 728 O O . LYS A 1 92 ? 4.455 -15.306 10.299 1.00 86.50 92 LYS A O 1
ATOM 733 N N . LEU A 1 93 ? 4.466 -13.540 8.902 1.00 89.69 93 LEU A N 1
ATOM 734 C CA . LEU A 1 93 ? 3.067 -13.162 9.101 1.00 89.69 93 LEU A CA 1
ATOM 735 C C . LEU A 1 93 ? 2.133 -14.277 8.608 1.00 89.69 93 LEU A C 1
ATOM 737 O O . LEU A 1 93 ? 1.279 -14.730 9.363 1.00 89.69 93 LEU A O 1
ATOM 741 N N . GLN A 1 94 ? 2.350 -14.805 7.399 1.00 87.56 94 GLN A N 1
ATOM 742 C CA . GLN A 1 94 ? 1.578 -15.929 6.852 1.00 87.56 94 GLN A CA 1
ATOM 743 C C . GLN A 1 94 ? 1.670 -17.178 7.740 1.00 87.56 94 GLN A C 1
ATOM 745 O O . GLN A 1 94 ? 0.660 -17.830 8.011 1.00 87.56 94 GLN A O 1
ATOM 750 N N . GLN A 1 95 ? 2.861 -17.493 8.258 1.00 86.25 95 GLN A N 1
ATOM 751 C CA . GLN A 1 95 ? 3.051 -18.619 9.175 1.00 86.25 95 GLN A CA 1
ATOM 752 C C . GLN A 1 95 ? 2.285 -18.439 10.497 1.00 86.25 95 GLN A C 1
ATOM 754 O O . GLN A 1 95 ? 1.731 -19.407 11.022 1.00 86.25 95 GLN A O 1
ATOM 759 N N . GLN A 1 96 ? 2.266 -17.222 11.042 1.00 85.25 96 GLN A N 1
ATOM 760 C CA . GLN A 1 96 ? 1.622 -16.889 12.317 1.00 85.25 96 GLN A CA 1
ATOM 761 C C . GLN A 1 96 ? 0.097 -16.807 12.217 1.00 85.25 96 GLN A C 1
ATOM 763 O O . GLN A 1 96 ? -0.601 -17.264 13.125 1.00 85.25 96 GLN A O 1
ATOM 768 N N . LEU A 1 97 ? -0.416 -16.241 11.122 1.00 86.81 97 LEU A N 1
ATOM 769 C CA . LEU A 1 97 ? -1.847 -16.217 10.821 1.00 86.81 97 LEU A CA 1
ATOM 770 C C . LEU A 1 97 ? -2.372 -17.648 10.634 1.00 86.81 97 LEU A C 1
ATOM 772 O O . LEU A 1 97 ? -3.444 -17.995 11.137 1.00 86.81 97 LEU A O 1
ATOM 776 N N . GLY A 1 98 ? -1.558 -18.517 10.024 1.00 76.62 98 GLY A N 1
ATOM 777 C CA . GLY A 1 98 ? -1.837 -19.942 9.900 1.00 76.62 98 GLY A CA 1
ATOM 778 C C . GLY A 1 98 ? -3.180 -20.214 9.221 1.00 76.62 98 GLY A C 1
ATOM 779 O O . GLY A 1 98 ? -3.655 -19.433 8.411 1.00 76.62 98 GLY A O 1
ATOM 780 N N . SER A 1 99 ? -3.835 -21.317 9.587 1.00 75.19 99 SER A N 1
ATOM 781 C CA . SER A 1 99 ? -5.154 -21.691 9.052 1.00 75.19 99 SER A CA 1
ATOM 782 C C . SER A 1 99 ? -6.329 -20.906 9.661 1.00 75.19 99 SER A C 1
ATOM 784 O O . SER A 1 99 ? -7.454 -21.398 9.635 1.00 75.19 99 SER A O 1
ATOM 786 N N . ARG A 1 100 ? -6.067 -19.793 10.360 1.00 78.19 100 ARG A N 1
ATOM 787 C CA . ARG A 1 100 ? -7.109 -18.977 11.013 1.00 78.19 100 ARG A CA 1
ATOM 788 C C . ARG A 1 100 ? -7.582 -17.823 10.140 1.00 78.19 100 ARG A C 1
ATOM 790 O O . ARG A 1 100 ? -8.569 -17.194 10.503 1.00 78.19 100 ARG A O 1
ATOM 797 N N . VAL A 1 101 ? -6.826 -17.528 9.089 1.00 83.56 101 VAL A N 1
ATOM 798 C CA . VAL A 1 101 ? -7.113 -16.481 8.123 1.00 83.56 101 VAL A CA 1
ATOM 799 C C . VAL A 1 101 ? -6.923 -17.078 6.740 1.00 83.56 101 VAL A C 1
ATOM 801 O O . VAL A 1 101 ? -5.827 -17.543 6.415 1.00 83.56 101 VAL A O 1
ATOM 804 N N . ASP A 1 102 ? -7.990 -17.091 5.958 1.00 79.38 102 ASP A N 1
ATOM 805 C CA . ASP A 1 102 ? -7.996 -17.590 4.595 1.00 79.38 102 ASP A CA 1
ATOM 806 C C . ASP A 1 102 ? -7.533 -16.485 3.630 1.00 79.38 102 ASP A C 1
ATOM 808 O O . ASP A 1 102 ? -8.104 -15.400 3.573 1.00 79.38 102 ASP A O 1
ATOM 812 N N . ASP A 1 103 ? -6.474 -16.779 2.869 1.00 78.25 103 ASP A N 1
ATOM 813 C CA . ASP A 1 103 ? -5.919 -15.930 1.798 1.00 78.25 103 ASP A CA 1
ATOM 814 C C . ASP A 1 103 ? -5.753 -14.431 2.160 1.00 78.25 103 ASP A C 1
ATOM 816 O O . ASP A 1 103 ? -6.328 -13.555 1.508 1.00 78.25 103 ASP A O 1
ATOM 820 N N . PRO A 1 104 ? -4.977 -14.095 3.214 1.00 84.94 104 PRO A N 1
ATOM 821 C CA . PRO A 1 104 ? -4.749 -12.704 3.592 1.00 84.94 104 PRO A CA 1
ATOM 822 C C . PRO A 1 104 ? -3.981 -11.949 2.503 1.00 84.94 104 PRO A C 1
ATOM 824 O O . PRO A 1 104 ? -2.898 -12.373 2.084 1.00 84.94 104 PRO A O 1
ATOM 827 N N . VAL A 1 105 ? -4.479 -10.772 2.121 1.00 82.25 105 VAL A N 1
ATOM 828 C CA . VAL A 1 105 ? -3.749 -9.856 1.237 1.00 82.25 105 VAL A CA 1
ATOM 829 C C . VAL A 1 105 ? -2.894 -8.934 2.103 1.00 82.25 105 VAL A C 1
ATOM 831 O O . VAL A 1 105 ? -3.391 -8.233 2.980 1.00 82.25 105 VAL A O 1
ATOM 834 N N . ILE A 1 106 ? -1.582 -8.961 1.882 1.00 84.62 106 ILE A N 1
ATOM 835 C CA . ILE A 1 106 ? -0.599 -8.209 2.668 1.00 84.62 106 ILE A CA 1
ATOM 836 C C . ILE A 1 106 ? -0.016 -7.136 1.760 1.00 84.62 106 ILE A C 1
ATOM 838 O O . ILE A 1 106 ? 0.627 -7.477 0.774 1.00 84.62 106 ILE A O 1
ATOM 842 N N . GLU A 1 107 ? -0.180 -5.864 2.091 1.00 74.31 107 GLU A N 1
ATOM 843 C CA . GLU A 1 107 ? 0.443 -4.745 1.382 1.00 74.31 107 GLU A CA 1
ATOM 844 C C . GLU A 1 107 ? 1.428 -4.036 2.312 1.00 74.31 107 GLU A C 1
ATOM 846 O O . GLU A 1 107 ? 1.106 -3.740 3.460 1.00 74.31 107 GLU A O 1
ATOM 851 N N . PHE A 1 108 ? 2.632 -3.742 1.832 1.00 73.31 108 PHE A N 1
ATOM 852 C CA . PHE A 1 108 ? 3.565 -2.886 2.560 1.00 73.31 108 PHE A CA 1
ATOM 853 C C . PHE A 1 108 ? 3.259 -1.436 2.180 1.00 73.31 108 PHE A C 1
ATOM 855 O O . PHE A 1 108 ? 3.349 -1.075 1.014 1.00 73.31 108 PHE A O 1
ATOM 862 N N . ILE A 1 109 ? 2.832 -0.622 3.151 1.00 64.88 109 ILE A N 1
ATOM 863 C CA . ILE A 1 109 ? 2.590 0.817 2.939 1.00 64.88 109 ILE A CA 1
ATOM 864 C C . ILE A 1 109 ? 3.914 1.592 3.062 1.00 64.88 109 ILE A C 1
ATOM 866 O O . ILE A 1 109 ? 4.074 2.668 2.493 1.00 64.88 109 ILE A O 1
ATOM 870 N N . SER A 1 110 ? 4.856 1.062 3.849 1.00 65.75 110 SER A N 1
ATOM 871 C CA . SER A 1 110 ? 6.234 1.547 3.970 1.00 65.75 110 SER A CA 1
ATOM 872 C C . SER A 1 110 ? 7.149 0.426 4.480 1.00 65.75 110 SER A C 1
ATOM 874 O O . SER A 1 110 ? 6.676 -0.666 4.802 1.00 65.75 110 SER A O 1
ATOM 876 N N . ASP A 1 111 ? 8.446 0.705 4.640 1.00 70.88 111 ASP A N 1
ATOM 877 C CA . ASP A 1 111 ? 9.409 -0.225 5.255 1.00 70.88 111 ASP A CA 1
ATOM 878 C C . ASP A 1 111 ? 9.012 -0.679 6.669 1.00 70.88 111 ASP A C 1
ATOM 880 O O . ASP A 1 111 ? 9.399 -1.769 7.090 1.00 70.88 111 ASP A O 1
ATOM 884 N N . ASN A 1 112 ? 8.225 0.137 7.381 1.00 75.81 112 ASN A N 1
ATOM 885 C CA . ASN A 1 112 ? 7.847 -0.083 8.776 1.00 75.81 112 ASN A CA 1
ATOM 886 C C . ASN A 1 112 ? 6.347 -0.344 8.992 1.00 75.81 112 ASN A C 1
ATOM 888 O O . ASN A 1 112 ? 5.942 -0.547 10.132 1.00 75.81 112 ASN A O 1
ATOM 892 N N . HIS A 1 113 ? 5.523 -0.339 7.938 1.00 75.38 113 HIS A N 1
ATOM 893 C CA . HIS A 1 113 ? 4.062 -0.388 8.077 1.00 75.38 113 HIS A CA 1
ATOM 894 C C . HIS A 1 113 ? 3.422 -1.352 7.079 1.00 75.38 113 HIS A C 1
ATOM 896 O O . HIS A 1 113 ? 3.597 -1.212 5.867 1.00 75.38 113 HIS A O 1
ATOM 902 N N . ILE A 1 114 ? 2.618 -2.284 7.586 1.00 83.38 114 ILE A N 1
ATOM 903 C CA . ILE A 1 114 ? 1.871 -3.278 6.815 1.00 83.38 114 ILE A CA 1
ATOM 904 C C . ILE A 1 114 ? 0.372 -2.964 6.864 1.00 83.38 114 ILE A C 1
ATOM 906 O O . ILE A 1 114 ? -0.198 -2.745 7.931 1.00 83.38 114 ILE A O 1
ATOM 910 N N . ARG A 1 115 ? -0.295 -3.013 5.712 1.00 82.25 115 ARG A N 1
ATOM 911 C CA . ARG A 1 115 ? -1.748 -3.162 5.600 1.00 82.25 115 ARG A CA 1
ATOM 912 C C . ARG A 1 115 ? -2.075 -4.639 5.399 1.00 82.25 115 ARG A C 1
ATOM 914 O O . ARG A 1 115 ? -1.654 -5.255 4.424 1.00 82.25 115 ARG A O 1
ATOM 921 N N . LEU A 1 116 ? -2.825 -5.208 6.330 1.00 88.25 116 LEU A N 1
ATOM 922 C CA . LEU A 1 116 ? -3.283 -6.589 6.309 1.00 88.25 116 LEU A CA 1
ATOM 923 C C . LEU A 1 116 ? -4.785 -6.618 6.023 1.00 88.25 116 LEU A C 1
ATOM 925 O O . LEU A 1 116 ? -5.597 -6.254 6.871 1.00 88.25 116 LEU A O 1
ATOM 929 N N . MET A 1 117 ? -5.147 -7.080 4.834 1.00 84.56 117 MET A N 1
ATOM 930 C CA . MET A 1 117 ? -6.529 -7.222 4.398 1.00 84.56 117 MET A CA 1
ATOM 931 C C . MET A 1 117 ? -7.007 -8.667 4.563 1.00 84.56 117 MET A C 1
ATOM 933 O O . MET A 1 117 ? -6.423 -9.593 3.997 1.00 84.56 117 MET A O 1
ATOM 937 N N . VAL A 1 118 ? -8.075 -8.860 5.336 1.00 88.44 118 VAL A N 1
ATOM 938 C CA . VAL A 1 118 ? -8.636 -10.178 5.706 1.00 88.44 118 VAL A CA 1
ATOM 939 C C . VAL A 1 118 ? -10.160 -10.163 5.645 1.00 88.44 118 VAL A C 1
ATOM 941 O O . VAL A 1 118 ? -10.752 -9.095 5.526 1.00 88.44 118 VAL A O 1
ATOM 944 N N . SER A 1 119 ? -10.837 -11.306 5.726 1.00 83.81 119 SER A N 1
ATOM 945 C CA . SER A 1 119 ? -12.309 -11.300 5.747 1.00 83.81 119 SER A CA 1
ATOM 946 C C . SER A 1 119 ? -12.830 -10.649 7.040 1.00 83.81 119 SER A C 1
ATOM 948 O O . SER A 1 119 ? -12.168 -10.691 8.079 1.00 83.81 119 SER A O 1
ATOM 950 N N . GLU A 1 120 ? -14.011 -10.022 7.013 1.00 81.06 120 GLU A N 1
ATOM 951 C CA . GLU A 1 120 ? -14.527 -9.234 8.153 1.00 81.06 120 GLU A CA 1
ATOM 952 C C . GLU A 1 120 ? -14.666 -10.069 9.442 1.00 81.06 120 GLU A C 1
ATOM 954 O O . GLU A 1 120 ? -14.330 -9.618 10.539 1.00 81.06 120 GLU A O 1
ATOM 959 N N . ASP A 1 121 ? -15.083 -11.324 9.308 1.00 83.06 121 ASP A N 1
ATOM 960 C CA . ASP A 1 121 ? -15.179 -12.314 10.381 1.00 83.06 121 ASP A CA 1
ATOM 961 C C . ASP A 1 121 ? -13.810 -12.779 10.926 1.00 83.06 121 ASP A C 1
ATOM 963 O O . ASP A 1 121 ? -13.704 -13.257 12.064 1.00 83.06 121 ASP A O 1
ATOM 967 N N . GLU A 1 122 ? -12.730 -12.549 10.181 1.00 87.00 122 GLU A N 1
ATOM 968 C CA . GLU A 1 122 ? -11.361 -12.936 10.529 1.00 87.00 122 GLU A CA 1
ATOM 969 C C . GLU A 1 122 ? -10.586 -11.819 11.236 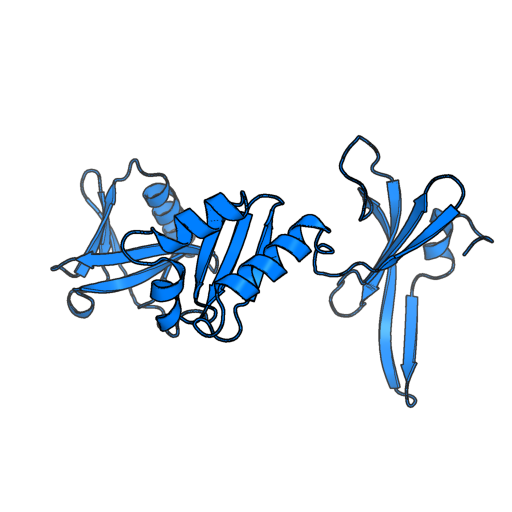1.00 87.00 122 GLU A C 1
ATOM 971 O O . GLU A 1 122 ? -9.657 -12.107 11.991 1.00 87.00 122 GLU A O 1
ATOM 976 N N . ILE A 1 123 ? -11.013 -10.556 11.103 1.00 86.88 123 ILE A N 1
ATOM 977 C CA . ILE A 1 123 ? -10.376 -9.395 11.757 1.00 86.88 123 ILE A CA 1
ATOM 978 C C . ILE A 1 123 ? -10.216 -9.630 13.266 1.00 86.88 123 ILE A C 1
ATOM 980 O O . ILE A 1 123 ? -9.160 -9.375 13.846 1.00 86.88 123 ILE A O 1
ATOM 984 N N . SER A 1 124 ? -11.244 -10.182 13.918 1.00 86.31 124 SER A N 1
ATOM 985 C CA . SER A 1 124 ? -11.203 -10.473 15.357 1.00 86.31 124 SER A CA 1
ATOM 986 C C . SER A 1 124 ? -10.152 -11.527 15.741 1.00 86.31 124 SER A C 1
ATOM 988 O O . SER A 1 124 ? -9.585 -11.466 16.836 1.00 86.31 124 SER A O 1
ATOM 990 N N . HIS A 1 125 ? -9.855 -12.467 14.839 1.00 87.81 125 HIS A N 1
ATOM 991 C CA . HIS A 1 125 ? -8.826 -13.490 15.018 1.00 87.81 125 HIS A CA 1
ATOM 992 C C . HIS A 1 125 ? -7.419 -12.910 14.858 1.00 87.81 125 HIS A C 1
ATOM 994 O O . HIS A 1 125 ? -6.507 -13.337 15.568 1.00 87.81 125 HIS A O 1
ATOM 1000 N N . VAL A 1 126 ? -7.264 -11.924 13.969 1.00 89.19 126 VAL A N 1
ATOM 1001 C CA . VAL A 1 126 ? -6.012 -11.187 13.765 1.00 89.19 126 VAL A CA 1
ATOM 1002 C C . VAL A 1 126 ? -5.716 -10.272 14.954 1.00 89.19 126 VAL A C 1
ATOM 1004 O O . VAL A 1 126 ? -4.630 -10.354 15.520 1.00 89.19 126 VAL A O 1
ATOM 1007 N N . ILE A 1 127 ? -6.683 -9.458 15.390 1.00 88.12 127 ILE A N 1
ATOM 1008 C CA . ILE A 1 127 ? -6.494 -8.500 16.496 1.00 88.12 127 ILE A CA 1
ATOM 1009 C C . ILE A 1 127 ? -6.335 -9.220 17.843 1.00 88.12 127 ILE A C 1
ATOM 1011 O O . ILE A 1 127 ? -5.492 -8.867 18.670 1.00 88.12 127 ILE A O 1
ATOM 1015 N N . GLY A 1 128 ? -7.125 -10.271 18.074 1.00 86.81 128 GLY A N 1
ATOM 1016 C CA . GLY A 1 128 ? -7.160 -10.972 19.352 1.00 86.81 128 GLY A CA 1
ATOM 1017 C C . GLY A 1 128 ? -7.890 -10.192 20.452 1.00 86.81 128 GLY A C 1
ATOM 1018 O O . GLY A 1 128 ? -8.383 -9.077 20.275 1.00 86.81 128 GLY A O 1
ATOM 1019 N N . LYS A 1 129 ? -8.013 -10.808 21.632 1.00 85.88 129 LYS A N 1
ATOM 1020 C 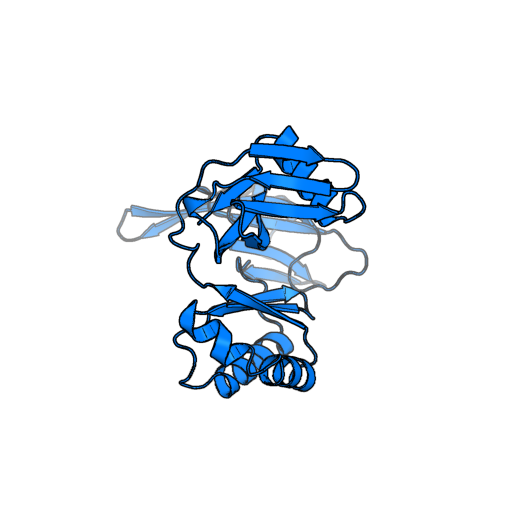CA . LYS A 1 129 ? -8.759 -10.223 22.756 1.00 85.88 129 LYS A CA 1
ATOM 1021 C C . LYS A 1 129 ? -8.023 -8.994 23.290 1.00 85.88 129 LYS A C 1
ATOM 1023 O O . LYS A 1 129 ? -6.969 -9.133 23.891 1.00 85.88 129 LYS A O 1
ATOM 1028 N N . GLY A 1 130 ? -8.613 -7.815 23.103 1.00 82.56 130 GLY A N 1
ATOM 1029 C CA . GLY A 1 130 ? -8.047 -6.559 23.601 1.00 82.56 130 GLY A CA 1
ATOM 1030 C C . GLY A 1 130 ? -6.765 -6.115 22.895 1.00 82.56 130 GLY A C 1
ATOM 1031 O O . GLY A 1 130 ? -6.028 -5.347 23.494 1.00 82.56 130 GLY A O 1
ATOM 1032 N N . GLY A 1 131 ? -6.501 -6.599 21.676 1.00 86.75 131 GLY A N 1
ATOM 1033 C CA . GLY A 1 131 ? -5.296 -6.253 20.909 1.00 86.75 131 GLY A CA 1
ATOM 1034 C C . GLY A 1 131 ? -4.099 -7.179 21.136 1.00 86.75 131 GLY A C 1
ATOM 1035 O O . GLY A 1 131 ? -3.135 -7.118 20.390 1.00 86.75 131 GLY A O 1
ATOM 1036 N N . GLU A 1 132 ? -4.176 -8.118 22.086 1.00 90.44 132 GLU A N 1
ATOM 1037 C CA . GLU A 1 132 ? -3.015 -8.926 22.496 1.00 90.44 132 GLU A CA 1
ATOM 1038 C C . GLU A 1 132 ? -2.339 -9.691 21.340 1.00 90.44 132 GLU A C 1
ATOM 1040 O O . GLU A 1 132 ? -1.130 -9.917 21.373 1.00 90.44 132 GLU A O 1
ATOM 1045 N N . ASN A 1 133 ? -3.091 -10.113 20.312 1.00 90.94 133 ASN A N 1
ATOM 1046 C CA . ASN A 1 133 ? -2.489 -10.840 19.196 1.00 90.94 133 ASN A CA 1
ATOM 1047 C C . ASN A 1 133 ? -1.837 -9.905 18.174 1.00 90.94 133 ASN A C 1
ATOM 1049 O O . ASN A 1 133 ? -0.775 -10.265 17.675 1.00 90.94 133 ASN A O 1
ATOM 1053 N N . ILE A 1 134 ? -2.433 -8.744 17.877 1.00 90.81 134 ILE A N 1
ATOM 1054 C CA . ILE A 1 134 ? -1.822 -7.775 16.959 1.00 90.81 134 ILE A CA 1
ATOM 1055 C C . ILE A 1 134 ? -0.578 -7.146 17.583 1.00 90.81 134 ILE A C 1
ATOM 1057 O O . ILE A 1 134 ? 0.467 -7.197 16.946 1.00 90.81 134 ILE A O 1
ATOM 1061 N N . ASP A 1 135 ? -0.637 -6.751 18.860 1.00 90.62 135 ASP A N 1
ATOM 1062 C CA . ASP A 1 135 ? 0.509 -6.195 19.594 1.00 90.62 135 ASP A CA 1
ATOM 1063 C C . ASP A 1 135 ? 1.701 -7.169 19.551 1.00 90.62 135 ASP A C 1
ATOM 1065 O O . ASP A 1 135 ? 2.837 -6.803 19.260 1.00 90.62 135 ASP A O 1
ATOM 1069 N N . ARG A 1 136 ? 1.432 -8.466 19.762 1.00 93.25 136 ARG A N 1
ATOM 1070 C CA . ARG A 1 136 ? 2.451 -9.519 19.677 1.00 93.25 136 ARG A CA 1
ATOM 1071 C C . ARG A 1 136 ? 3.025 -9.672 18.264 1.00 93.25 136 ARG A C 1
ATOM 1073 O O . ARG A 1 136 ? 4.217 -9.942 18.127 1.00 93.25 136 ARG A O 1
ATOM 1080 N N . LEU A 1 137 ? 2.194 -9.583 17.223 1.00 90.94 137 LEU A N 1
ATOM 1081 C CA . LEU A 1 137 ? 2.650 -9.673 15.831 1.00 90.94 137 LEU A CA 1
ATOM 1082 C C . LEU A 1 137 ? 3.544 -8.480 15.473 1.00 90.94 137 LEU A C 1
ATOM 1084 O O . LEU A 1 137 ? 4.597 -8.689 14.872 1.00 90.94 137 LEU A O 1
ATOM 1088 N N . GLU A 1 138 ? 3.154 -7.273 15.884 1.00 89.12 138 GLU A N 1
ATOM 1089 C CA . GLU A 1 138 ? 3.920 -6.039 15.694 1.00 89.12 138 GLU A CA 1
ATOM 1090 C C . GLU A 1 138 ? 5.264 -6.100 16.433 1.00 89.12 138 GLU A C 1
ATOM 1092 O O . GLU A 1 138 ? 6.308 -5.907 15.811 1.00 89.12 138 GLU A O 1
ATOM 1097 N N . ASP A 1 139 ? 5.275 -6.493 17.713 1.00 89.94 139 ASP A N 1
ATOM 1098 C CA . ASP A 1 139 ? 6.497 -6.660 18.519 1.00 89.94 139 ASP A CA 1
ATOM 1099 C C . ASP A 1 139 ? 7.474 -7.680 17.905 1.00 89.94 139 ASP A C 1
ATOM 1101 O O . ASP A 1 139 ? 8.695 -7.503 17.922 1.00 89.94 139 ASP A O 1
ATOM 1105 N N . GLU A 1 140 ? 6.952 -8.784 17.365 1.00 86.19 140 GLU A N 1
ATOM 1106 C CA . GLU A 1 140 ? 7.768 -9.840 16.767 1.00 86.19 140 GLU A CA 1
ATOM 1107 C C . GLU A 1 140 ? 8.317 -9.483 15.381 1.00 86.19 140 GLU A C 1
ATOM 1109 O O . GLU A 1 140 ? 9.330 -10.063 14.961 1.00 86.19 140 GLU A O 1
ATOM 1114 N N . LEU A 1 141 ? 7.626 -8.621 14.638 1.00 85.75 141 LEU A N 1
ATOM 1115 C CA . LEU A 1 141 ? 8.018 -8.188 13.298 1.00 85.75 141 LEU A CA 1
ATOM 1116 C C . LEU A 1 141 ? 8.818 -6.883 13.323 1.00 85.75 141 LEU A C 1
ATOM 1118 O O . LEU A 1 141 ? 9.637 -6.672 12.433 1.00 85.75 141 LEU A O 1
ATOM 1122 N N . GLY A 1 142 ? 8.630 -6.057 14.352 1.00 84.88 142 GLY A N 1
ATOM 1123 C CA . GLY A 1 142 ? 9.153 -4.696 14.422 1.00 84.88 142 GLY A CA 1
ATOM 1124 C C . GLY A 1 142 ? 8.472 -3.746 13.432 1.00 84.88 142 GLY A C 1
ATOM 1125 O O . GLY A 1 142 ? 9.122 -2.809 12.973 1.00 84.88 142 GLY A O 1
ATOM 1126 N N . LEU A 1 143 ? 7.216 -4.023 13.069 1.00 85.94 143 LEU A N 1
ATOM 1127 C CA . LEU A 1 143 ? 6.433 -3.307 12.056 1.00 85.94 143 LEU A CA 1
ATOM 1128 C C . LEU A 1 143 ? 5.042 -2.993 12.612 1.00 85.94 143 LEU A C 1
ATOM 1130 O O . LEU A 1 143 ? 4.472 -3.844 13.290 1.00 85.94 143 LEU A O 1
ATOM 1134 N N . ASP A 1 144 ? 4.489 -1.834 12.265 1.00 83.31 144 ASP A N 1
ATOM 1135 C CA . ASP A 1 144 ? 3.096 -1.479 12.549 1.00 83.31 144 ASP A CA 1
ATOM 1136 C C . ASP A 1 144 ? 2.159 -2.212 11.571 1.00 83.31 144 ASP A C 1
ATOM 1138 O O . ASP A 1 144 ? 2.457 -2.324 10.377 1.00 83.31 144 ASP A O 1
ATOM 1142 N N . ILE A 1 145 ? 1.019 -2.719 12.044 1.00 89.00 145 ILE A N 1
ATOM 1143 C CA . ILE A 1 145 ? 0.074 -3.507 11.243 1.00 89.00 145 ILE A CA 1
ATOM 1144 C C . ILE A 1 145 ? -1.330 -2.901 11.336 1.00 89.00 145 ILE A C 1
ATOM 1146 O O . ILE A 1 145 ? -2.002 -2.936 12.363 1.00 89.00 145 ILE A O 1
ATOM 1150 N N . THR A 1 146 ? -1.841 -2.408 10.210 1.00 85.56 146 THR A N 1
ATOM 1151 C CA . THR A 1 146 ? -3.241 -1.985 10.067 1.00 85.56 146 THR A CA 1
ATOM 1152 C C . THR A 1 146 ? -4.071 -3.109 9.469 1.00 85.56 146 THR A C 1
ATOM 1154 O O . THR A 1 146 ? -3.741 -3.608 8.398 1.00 85.56 146 THR A O 1
ATOM 1157 N N . VAL A 1 147 ? -5.153 -3.499 10.144 1.00 88.06 147 VAL A N 1
ATOM 1158 C CA . VAL A 1 147 ? -6.033 -4.591 9.703 1.00 88.06 147 VAL A CA 1
ATOM 1159 C C . VAL A 1 147 ? -7.309 -4.027 9.081 1.00 88.06 147 VAL A C 1
ATOM 1161 O O . VAL A 1 147 ? -8.029 -3.269 9.730 1.00 88.06 147 VAL A O 1
ATOM 1164 N N . GLU A 1 148 ? -7.605 -4.428 7.846 1.00 83.69 148 GLU A N 1
ATOM 1165 C CA . GLU A 1 148 ? -8.755 -3.965 7.060 1.00 83.69 148 GLU A CA 1
ATOM 1166 C C . GLU A 1 148 ? -9.513 -5.150 6.430 1.00 83.69 148 GLU A C 1
ATOM 1168 O O . GLU A 1 148 ? -8.958 -6.239 6.279 1.00 83.69 148 GLU A O 1
ATOM 1173 N N . PRO A 1 149 ? -10.797 -4.990 6.074 1.00 77.44 149 PRO A N 1
ATOM 1174 C CA . PRO A 1 149 ? -11.521 -6.010 5.327 1.00 77.44 149 PRO A CA 1
ATOM 1175 C C . PRO A 1 149 ? -11.014 -6.126 3.871 1.00 77.44 149 PRO A C 1
ATOM 1177 O O . PRO A 1 149 ? -10.822 -5.119 3.195 1.00 77.44 149 PRO A O 1
ATOM 1180 N N . ASN A 1 150 ? -10.851 -7.354 3.361 1.00 71.50 150 ASN A N 1
ATOM 1181 C CA . ASN A 1 150 ? -10.416 -7.680 1.986 1.00 71.50 150 ASN A CA 1
ATOM 1182 C C . ASN A 1 150 ? -11.474 -7.413 0.904 1.00 71.50 150 ASN A C 1
ATOM 1184 O O . ASN A 1 150 ? -11.210 -7.515 -0.294 1.00 71.50 150 ASN A O 1
ATOM 1188 N N . THR A 1 151 ? -12.684 -7.071 1.324 1.00 53.81 151 THR A N 1
ATOM 1189 C CA . THR A 1 151 ? -13.762 -6.620 0.461 1.00 53.81 151 THR A CA 1
ATOM 1190 C C . THR A 1 151 ? -14.148 -5.213 0.890 1.00 53.81 151 THR A C 1
ATOM 1192 O O . THR A 1 151 ? -14.301 -4.970 2.091 1.00 53.81 151 THR A O 1
ATOM 1195 N N . PRO A 1 152 ? -14.364 -4.273 -0.054 1.00 46.47 152 PRO A N 1
ATOM 1196 C CA . PRO A 1 152 ? -15.122 -3.082 0.279 1.00 46.47 152 PRO A CA 1
ATOM 1197 C C . PRO A 1 152 ? -16.442 -3.588 0.845 1.00 46.47 152 PRO A C 1
ATOM 1199 O O . PRO A 1 152 ? -17.128 -4.392 0.204 1.00 46.47 152 PRO A O 1
ATOM 1202 N N . THR A 1 153 ? -16.736 -3.198 2.083 1.00 46.75 153 THR A N 1
ATOM 1203 C CA . THR A 1 153 ? -17.942 -3.622 2.775 1.00 46.75 153 THR A CA 1
ATOM 1204 C C . THR A 1 153 ? -19.112 -3.488 1.801 1.00 46.75 153 THR A C 1
ATOM 1206 O O . THR A 1 153 ? -19.284 -2.446 1.163 1.00 46.75 153 THR A O 1
ATOM 1209 N N . SER A 1 154 ? -19.918 -4.546 1.637 1.00 46.69 154 SER A N 1
ATOM 1210 C CA . SER A 1 154 ? -21.179 -4.507 0.863 1.00 46.69 154 SER A CA 1
ATOM 1211 C C . SER A 1 154 ? -22.236 -3.658 1.584 1.00 46.69 154 SER A C 1
ATOM 1213 O O . SER A 1 154 ? -23.421 -3.976 1.609 1.00 46.69 154 SER A O 1
ATOM 1215 N N . LYS A 1 155 ? -21.779 -2.601 2.241 1.00 57.59 155 LYS A N 1
ATOM 1216 C CA . LYS A 1 155 ? -22.537 -1.589 2.924 1.00 57.59 155 LYS A CA 1
ATOM 1217 C C . LYS A 1 155 ? -22.902 -0.557 1.874 1.00 57.59 155 LYS A C 1
ATOM 1219 O O . LYS A 1 155 ? -22.038 0.038 1.223 1.00 57.59 155 LYS A O 1
ATOM 1224 N N . GLY A 1 156 ? -24.201 -0.416 1.651 1.00 65.69 156 GLY A N 1
ATOM 1225 C CA . GLY A 1 156 ? -24.714 0.574 0.718 1.00 65.69 156 GLY A CA 1
ATOM 1226 C C . GLY A 1 156 ? -24.369 1.969 1.222 1.00 65.69 156 GLY A C 1
ATOM 1227 O O . GLY A 1 156 ? -24.299 2.197 2.431 1.00 65.69 156 GLY A O 1
ATOM 1228 N N . GLU A 1 157 ? -24.162 2.911 0.305 1.00 80.19 157 GLU A N 1
ATOM 1229 C CA . GLU A 1 157 ? -24.135 4.318 0.690 1.00 80.19 157 GLU A CA 1
ATOM 1230 C C . GLU A 1 157 ? -25.498 4.675 1.295 1.00 80.19 157 GLU A C 1
ATOM 1232 O O . GLU A 1 157 ? -26.544 4.427 0.686 1.00 80.19 157 GLU A O 1
ATOM 1237 N N . ILE A 1 158 ? -25.483 5.194 2.519 1.00 86.00 158 ILE A N 1
ATOM 1238 C CA . ILE A 1 158 ? -26.684 5.619 3.229 1.00 86.00 158 ILE A CA 1
ATOM 1239 C C . ILE A 1 158 ? -26.761 7.139 3.275 1.00 86.00 158 ILE A C 1
ATOM 1241 O O . ILE A 1 158 ? -25.748 7.838 3.307 1.00 86.00 158 ILE A O 1
ATOM 1245 N N . SER A 1 159 ? -27.988 7.657 3.284 1.00 88.00 159 SER A N 1
ATOM 1246 C CA . SER A 1 159 ? -28.231 9.080 3.488 1.00 88.00 159 SER A CA 1
ATOM 1247 C C . SER A 1 159 ? -27.803 9.496 4.889 1.00 88.00 159 SER A C 1
ATOM 1249 O O . SER A 1 159 ? -28.079 8.787 5.857 1.00 88.00 159 SER A O 1
ATOM 1251 N N . PHE A 1 160 ? -27.196 10.670 4.988 1.00 93.50 160 PHE A N 1
ATOM 1252 C CA . PHE A 1 160 ? -26.831 11.279 6.255 1.00 93.50 160 PHE A CA 1
ATOM 1253 C C . PHE A 1 160 ? -27.069 12.790 6.209 1.00 93.50 160 PHE A C 1
ATOM 1255 O O . PHE A 1 160 ? -27.087 13.393 5.134 1.00 93.50 160 PHE A O 1
ATOM 1262 N N . GLU A 1 161 ? -27.199 13.408 7.379 1.00 92.69 161 GLU A N 1
ATOM 1263 C CA . GLU A 1 161 ? -27.176 14.861 7.535 1.00 92.69 161 GLU A CA 1
ATOM 1264 C C . GLU A 1 161 ? -26.033 15.272 8.462 1.00 92.69 161 GLU A C 1
ATOM 1266 O O . GLU A 1 161 ? -25.911 14.791 9.591 1.00 92.69 161 GLU A O 1
ATOM 1271 N N . LEU A 1 162 ? -25.183 16.187 7.989 1.00 93.69 162 LEU A N 1
ATOM 1272 C CA . LEU A 1 162 ? -24.137 16.779 8.815 1.00 93.69 162 LEU A CA 1
ATOM 1273 C C . LEU A 1 162 ? -24.662 18.052 9.482 1.00 93.69 162 LEU A C 1
ATOM 1275 O O . LEU A 1 162 ? -25.116 18.977 8.808 1.00 93.69 162 LEU A O 1
ATOM 1279 N N . SER A 1 163 ? -24.548 18.136 10.806 1.00 91.50 163 SER A N 1
ATOM 1280 C CA . SER A 1 163 ? -24.884 19.348 11.550 1.00 91.50 163 SER A CA 1
ATOM 1281 C C . SER A 1 163 ? -23.849 19.687 12.616 1.00 91.50 163 SER A C 1
ATOM 1283 O O . SER A 1 163 ? -23.172 18.835 13.184 1.00 91.50 163 SER A O 1
ATOM 1285 N N . GLU A 1 164 ? -23.720 20.974 12.914 1.00 90.69 164 GLU A N 1
ATOM 1286 C CA . GLU A 1 164 ? -22.824 21.465 13.952 1.00 90.69 164 GLU A CA 1
ATOM 1287 C C . GLU A 1 164 ? -23.617 21.862 15.198 1.00 90.69 164 GLU A C 1
ATOM 1289 O O . GLU A 1 164 ? -24.437 22.780 15.164 1.00 90.69 164 GLU A O 1
ATOM 1294 N N . LYS A 1 165 ? -23.333 21.225 16.339 1.00 86.31 165 LYS A N 1
ATOM 1295 C CA . LYS A 1 165 ? -24.018 21.504 17.607 1.00 86.31 165 LYS A CA 1
ATOM 1296 C C . LYS A 1 165 ? -23.015 21.787 18.717 1.00 86.31 165 LYS A C 1
ATOM 1298 O O . LYS A 1 165 ? -22.344 20.897 19.233 1.00 86.31 165 LYS A O 1
ATOM 1303 N N . GLY A 1 166 ? -22.910 23.058 19.106 1.00 88.12 166 GLY A N 1
ATOM 1304 C CA . GLY A 1 166 ? -21.953 23.495 20.124 1.00 88.12 166 GLY A CA 1
ATOM 1305 C C . GLY A 1 166 ? -20.508 23.182 19.716 1.00 88.12 166 GLY A C 1
ATOM 1306 O O . GLY A 1 166 ? -20.026 23.693 18.705 1.00 88.12 166 GLY A O 1
ATOM 1307 N N . ASN A 1 167 ? -19.830 22.339 20.501 1.00 89.88 167 ASN A N 1
ATOM 1308 C CA . ASN A 1 167 ? -18.453 21.892 20.248 1.00 89.88 167 ASN A CA 1
ATOM 1309 C C . ASN A 1 167 ? -18.371 20.546 19.495 1.00 89.88 167 ASN A C 1
ATOM 1311 O O . ASN A 1 167 ? -17.291 19.960 19.411 1.00 89.88 167 ASN A O 1
ATOM 1315 N N . SER A 1 168 ? -19.489 20.062 18.948 1.00 87.88 168 SER A N 1
ATOM 1316 C CA . SER A 1 168 ? -19.553 18.792 18.224 1.00 87.88 168 SER A CA 1
ATOM 1317 C C . SER A 1 168 ? -20.004 18.967 16.774 1.00 87.88 168 SER A C 1
ATOM 1319 O O . SER A 1 168 ? -20.792 19.864 16.460 1.00 87.88 168 SER A O 1
ATOM 1321 N N . VAL A 1 169 ? -19.498 18.092 15.913 1.00 91.56 169 VAL A N 1
ATOM 1322 C CA . VAL A 1 169 ? -20.022 17.783 14.582 1.00 91.56 169 VAL A CA 1
ATOM 1323 C C . VAL A 1 169 ? -20.839 16.508 14.723 1.00 91.56 169 VAL A C 1
ATOM 1325 O O . VAL A 1 169 ? -20.353 15.533 15.292 1.00 91.56 169 VAL A O 1
ATOM 1328 N N . ILE A 1 170 ? -22.077 16.535 14.260 1.00 94.00 170 ILE A N 1
ATOM 1329 C CA . ILE A 1 170 ? -23.021 15.429 14.329 1.00 94.00 170 ILE A CA 1
ATOM 1330 C C . ILE A 1 170 ? -23.242 14.919 12.907 1.00 94.00 170 ILE A C 1
ATOM 1332 O O . ILE A 1 170 ? -23.594 15.706 12.030 1.00 94.00 170 ILE A O 1
ATOM 1336 N N . ILE A 1 171 ? -23.046 13.621 12.699 1.00 94.19 171 ILE A N 1
ATOM 1337 C CA . ILE A 1 171 ? -23.484 12.900 11.502 1.00 94.19 171 ILE A CA 1
ATOM 1338 C C . ILE A 1 171 ? -24.747 12.138 11.908 1.00 94.19 171 ILE A C 1
ATOM 1340 O O . ILE A 1 171 ? -24.667 11.213 12.716 1.00 94.19 171 ILE A O 1
ATOM 1344 N N . ASP A 1 172 ? -25.902 12.561 11.409 1.00 93.62 172 ASP A N 1
ATOM 1345 C CA . ASP A 1 172 ? -27.182 11.885 11.630 1.00 93.62 172 ASP A CA 1
ATOM 1346 C C . ASP A 1 172 ? -27.429 10.893 10.491 1.00 93.62 172 ASP A C 1
ATOM 1348 O O . ASP A 1 172 ? -27.410 11.281 9.323 1.00 93.62 172 ASP A O 1
ATOM 1352 N N . VAL A 1 173 ? -27.613 9.619 10.829 1.00 93.12 173 VAL A N 1
ATOM 1353 C CA . VAL A 1 173 ? -27.864 8.516 9.886 1.00 93.12 173 VAL A CA 1
ATOM 1354 C C . VAL A 1 173 ? -29.217 7.839 10.129 1.00 93.12 173 VAL A C 1
ATOM 1356 O O . VAL A 1 173 ? -29.470 6.760 9.591 1.00 93.12 173 VAL A O 1
ATOM 1359 N N . GLY A 1 174 ? -30.075 8.460 10.945 1.00 89.12 174 GLY A N 1
ATOM 1360 C CA . GLY A 1 174 ? -31.395 7.954 11.297 1.00 89.12 174 GLY A CA 1
ATOM 1361 C C . GLY A 1 174 ? -31.393 6.936 12.443 1.00 89.12 174 GLY A C 1
ATOM 1362 O O . GLY A 1 174 ? -30.484 6.116 12.614 1.00 89.12 174 GLY A O 1
ATOM 1363 N N . GLU A 1 175 ? -32.448 6.971 13.264 1.00 89.44 175 GLU A N 1
ATOM 1364 C CA . GLU A 1 175 ? -32.629 6.058 14.404 1.00 89.44 175 GLU A CA 1
ATOM 1365 C C . GLU A 1 175 ? -32.710 4.582 13.975 1.00 89.44 175 GLU A C 1
ATOM 1367 O O . GLU A 1 175 ? -32.376 3.689 14.755 1.00 89.44 175 GLU A O 1
ATOM 1372 N N . GLU A 1 176 ? -33.096 4.298 12.728 1.00 85.06 176 GLU A N 1
ATOM 1373 C CA . GLU A 1 176 ? -33.139 2.949 12.161 1.00 85.06 176 GLU A CA 1
ATOM 1374 C C . GLU A 1 176 ? -31.760 2.284 12.065 1.00 85.06 176 GLU A C 1
ATOM 1376 O O . GLU A 1 176 ? -31.674 1.056 11.993 1.00 85.06 176 GLU A O 1
ATOM 1381 N N . LYS A 1 177 ? -30.683 3.079 12.087 1.00 82.75 177 LYS A N 1
ATOM 1382 C CA . LYS A 1 177 ? -29.296 2.603 12.111 1.00 82.75 177 LYS A CA 1
ATOM 1383 C C . LYS A 1 177 ? -28.720 2.527 13.521 1.00 82.75 177 LYS A C 1
ATOM 1385 O O . LYS A 1 177 ? -27.544 2.201 13.678 1.00 82.75 177 LYS A O 1
ATOM 1390 N N . SER A 1 178 ? -29.515 2.779 14.560 1.00 88.81 178 SER A N 1
ATOM 1391 C CA . SER A 1 178 ? -29.036 2.760 15.940 1.00 88.81 178 SER A CA 1
ATOM 1392 C C .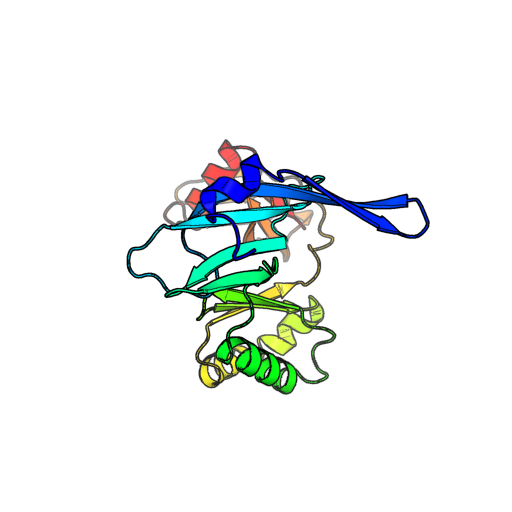 SER A 1 178 ? -28.374 1.431 16.322 1.00 88.81 178 SER A C 1
ATOM 1394 O O . SER A 1 178 ? -28.915 0.350 16.085 1.00 88.81 178 SER A O 1
ATOM 1396 N N . GLY A 1 179 ? -27.190 1.514 16.934 1.00 77.94 179 GLY A N 1
ATOM 1397 C CA . GLY A 1 179 ? -26.417 0.350 17.366 1.00 77.94 179 GLY A CA 1
ATOM 1398 C C . GLY A 1 179 ? -25.712 -0.411 16.240 1.00 77.94 179 GLY A C 1
ATOM 1399 O O . GLY A 1 179 ? -25.052 -1.406 16.530 1.00 77.94 179 GLY A O 1
ATOM 1400 N N . THR A 1 180 ? -25.826 0.039 14.987 1.00 80.19 180 THR A N 1
ATOM 1401 C CA . THR A 1 180 ? -25.058 -0.510 13.860 1.00 80.19 180 THR A CA 1
ATOM 1402 C C . THR A 1 180 ? -23.701 0.182 13.722 1.00 80.19 180 THR A C 1
ATOM 1404 O O . THR A 1 180 ? -23.493 1.281 14.243 1.00 80.19 180 THR A O 1
ATOM 1407 N N . GLU A 1 181 ? -22.760 -0.478 13.046 1.00 78.50 181 GLU A N 1
ATOM 1408 C CA . GLU A 1 181 ? -21.461 0.099 12.698 1.00 78.50 181 GLU A CA 1
ATOM 1409 C C . GLU A 1 181 ? -21.484 0.651 11.277 1.00 78.50 181 GLU A C 1
ATOM 1411 O O . GLU A 1 181 ? -21.755 -0.083 10.322 1.00 78.50 181 GLU A O 1
ATOM 1416 N N . VAL A 1 182 ? -21.119 1.920 11.133 1.00 83.62 182 VAL A N 1
ATOM 1417 C CA . VAL A 1 182 ? -21.007 2.577 9.832 1.00 83.62 182 VAL A CA 1
ATOM 1418 C C . VAL A 1 182 ? -19.573 2.994 9.558 1.00 83.62 182 VAL A C 1
ATOM 1420 O O . VAL A 1 182 ? -18.817 3.342 10.469 1.00 83.62 182 VAL A O 1
ATOM 1423 N N . ASP A 1 183 ? -19.226 2.971 8.281 1.00 82.75 183 ASP A N 1
ATOM 1424 C CA . ASP A 1 183 ? -17.904 3.313 7.783 1.00 82.75 183 ASP A CA 1
ATOM 1425 C C . ASP A 1 183 ? -17.982 4.687 7.103 1.00 82.75 183 ASP A C 1
ATOM 1427 O O . ASP A 1 183 ? -18.862 4.934 6.269 1.00 82.75 183 ASP A O 1
ATOM 1431 N N . ILE A 1 184 ? -17.088 5.600 7.485 1.00 84.44 184 ILE A N 1
ATOM 1432 C CA . ILE A 1 184 ? -17.046 6.980 6.992 1.00 84.44 184 ILE A CA 1
ATOM 1433 C C . ILE A 1 184 ? -15.894 7.119 5.996 1.00 84.44 184 ILE A C 1
ATOM 1435 O O . ILE A 1 184 ? -14.766 6.740 6.307 1.00 84.44 184 ILE A O 1
ATOM 1439 N N . TYR A 1 185 ? -16.168 7.695 4.824 1.00 84.12 185 TYR A N 1
ATOM 1440 C CA . TYR A 1 185 ? -15.207 7.847 3.728 1.00 84.12 185 TYR A CA 1
ATOM 1441 C C . TYR A 1 185 ? -15.125 9.288 3.216 1.00 84.12 185 TYR A C 1
ATOM 1443 O O . TYR A 1 185 ? -16.125 10.005 3.186 1.00 84.12 185 TYR A O 1
ATOM 1451 N N . GLU A 1 186 ? -13.951 9.677 2.721 1.00 87.31 186 GLU A N 1
ATOM 1452 C CA . GLU A 1 186 ? -13.742 10.849 1.869 1.00 87.31 186 GLU A CA 1
ATOM 1453 C C . GLU A 1 186 ? -13.474 10.373 0.433 1.00 87.31 186 GLU A C 1
ATOM 1455 O O . GLU A 1 186 ? -12.376 9.955 0.074 1.00 87.31 186 GLU A O 1
ATOM 1460 N N . GLY A 1 187 ? -14.500 10.402 -0.415 1.00 82.50 187 GLY A N 1
ATOM 1461 C CA . GLY A 1 187 ? -14.440 9.826 -1.753 1.00 82.50 187 GLY A CA 1
ATOM 1462 C C . GLY A 1 187 ? -14.377 8.306 -1.668 1.00 82.50 187 GLY A C 1
ATOM 1463 O O . GLY A 1 187 ? -15.401 7.670 -1.419 1.00 82.50 187 GLY A O 1
ATOM 1464 N N . ASP A 1 188 ? -13.195 7.744 -1.894 1.00 76.50 188 ASP A N 1
ATOM 1465 C CA . ASP A 1 188 ? -12.929 6.307 -1.765 1.00 76.50 188 ASP A CA 1
ATOM 1466 C C . ASP A 1 188 ? -11.920 6.002 -0.641 1.00 76.50 188 ASP A C 1
ATOM 1468 O O . ASP A 1 188 ? -11.677 4.839 -0.332 1.00 76.50 188 ASP A O 1
ATOM 1472 N N . GLU A 1 189 ? -11.381 7.033 0.023 1.00 77.25 189 GLU A N 1
ATOM 1473 C CA . GLU A 1 189 ? -10.482 6.891 1.169 1.00 77.25 189 GLU A CA 1
ATOM 1474 C C . GLU A 1 189 ? -11.285 6.652 2.454 1.00 77.25 189 GLU A C 1
ATOM 1476 O O . GLU A 1 189 ? -12.188 7.426 2.787 1.00 77.25 189 GLU A O 1
ATOM 1481 N N . PHE A 1 190 ? -10.964 5.588 3.190 1.00 76.81 190 PHE A N 1
ATOM 1482 C CA . PHE A 1 190 ? -11.563 5.307 4.493 1.00 76.81 190 PHE A CA 1
ATOM 1483 C C . PHE A 1 190 ? -11.045 6.290 5.551 1.00 76.81 190 PHE A C 1
ATOM 1485 O O . PHE A 1 190 ? -9.840 6.467 5.707 1.00 76.81 190 PHE A O 1
ATOM 1492 N N . LEU A 1 191 ? -11.957 6.920 6.297 1.00 80.31 191 LEU A N 1
ATOM 1493 C CA . LEU A 1 191 ? -11.603 7.815 7.398 1.00 80.31 191 LEU A CA 1
ATOM 1494 C C . LEU A 1 191 ? -11.599 7.077 8.737 1.00 80.31 191 LEU A C 1
ATOM 1496 O O . LEU A 1 191 ? -10.611 7.131 9.464 1.00 80.31 191 LEU A O 1
ATOM 1500 N N . PHE A 1 192 ? -12.728 6.460 9.100 1.00 77.00 192 PHE A N 1
ATOM 1501 C CA . PHE A 1 192 ? -12.895 5.707 10.346 1.00 77.00 192 PHE A CA 1
ATOM 1502 C C . PHE A 1 192 ? -14.227 4.943 10.367 1.00 77.00 192 PHE A C 1
ATOM 1504 O O . PHE A 1 192 ? -15.167 5.259 9.634 1.00 77.00 192 PHE A O 1
ATOM 1511 N N . LYS A 1 193 ? -14.323 3.973 11.281 1.00 81.75 193 LYS A N 1
ATOM 1512 C CA . LYS A 1 193 ? -15.549 3.244 11.624 1.00 81.75 193 LYS A CA 1
ATOM 1513 C C . LYS A 1 193 ? -16.146 3.815 12.911 1.00 81.75 193 LYS A C 1
ATOM 1515 O O . LYS A 1 193 ? -15.413 4.105 13.858 1.00 81.75 193 LYS A O 1
ATOM 1520 N N . ALA A 1 194 ? -17.467 3.966 12.964 1.00 79.12 194 ALA A N 1
ATOM 1521 C CA . ALA A 1 194 ? -18.174 4.443 14.149 1.00 79.12 194 ALA A CA 1
ATOM 1522 C C . ALA A 1 194 ? -19.461 3.660 14.416 1.00 79.12 194 ALA A C 1
ATOM 1524 O O . ALA A 1 194 ? -20.188 3.276 13.502 1.00 79.12 194 ALA A O 1
ATOM 1525 N N . THR A 1 195 ? -19.770 3.465 15.696 1.00 83.06 195 THR A N 1
ATOM 1526 C CA . THR A 1 195 ? -21.059 2.921 16.127 1.00 83.06 195 THR A CA 1
ATOM 1527 C C . THR A 1 195 ? -22.084 4.042 16.238 1.00 83.06 195 THR A C 1
ATOM 1529 O O . THR A 1 195 ? -21.837 5.058 16.891 1.00 83.06 195 THR A O 1
ATOM 1532 N N . VAL A 1 196 ? -23.254 3.838 15.643 1.00 90.06 196 VAL A N 1
ATOM 1533 C CA . VAL A 1 196 ? -24.360 4.798 15.684 1.00 90.06 196 VAL A CA 1
ATOM 1534 C C . VAL A 1 196 ? -24.991 4.822 17.075 1.00 90.06 196 VAL A C 1
ATOM 1536 O O . VAL A 1 196 ? -25.337 3.779 17.642 1.00 90.06 196 VAL A O 1
ATOM 1539 N N . GLY A 1 197 ? -25.169 6.027 17.621 1.00 84.44 197 GLY A N 1
ATOM 1540 C CA . GLY A 1 197 ? -25.793 6.258 18.917 1.00 84.44 197 GLY A CA 1
ATOM 1541 C C . GLY A 1 197 ? -27.259 5.816 18.990 1.00 84.44 197 GLY A C 1
ATOM 1542 O O . GLY A 1 197 ? -27.892 5.406 18.015 1.00 84.44 197 GLY A O 1
ATOM 1543 N N . LYS A 1 198 ? -27.843 5.918 20.189 1.00 86.00 198 LYS A N 1
ATOM 1544 C CA . LYS A 1 198 ? -29.253 5.549 20.423 1.00 86.00 198 LYS A CA 1
ATOM 1545 C C . LYS A 1 198 ? -30.247 6.395 19.627 1.00 86.00 198 LYS A C 1
ATOM 1547 O O . LYS A 1 198 ? -31.320 5.906 19.310 1.00 86.00 198 LYS A O 1
ATOM 1552 N N . SER A 1 199 ? -29.885 7.638 19.334 1.00 87.50 199 SER A N 1
ATOM 1553 C CA . SER A 1 199 ? -30.699 8.597 18.584 1.00 87.50 199 SER A CA 1
ATOM 1554 C C . SER A 1 199 ? -30.303 8.695 17.106 1.00 87.50 199 SER A C 1
ATOM 1556 O O . SER A 1 199 ? -30.683 9.651 16.448 1.00 87.50 199 SER A O 1
ATOM 1558 N N . GLY A 1 200 ? -29.559 7.716 16.572 1.00 88.88 200 GLY A N 1
ATOM 1559 C CA . GLY A 1 200 ? -29.178 7.706 15.153 1.00 88.88 200 GLY A CA 1
ATOM 1560 C C . GLY A 1 200 ? -27.960 8.567 14.814 1.00 88.88 200 GLY A C 1
ATOM 1561 O O . GLY A 1 200 ? -27.616 8.712 13.647 1.00 88.88 200 GLY A O 1
ATOM 1562 N N . ASP A 1 201 ? -27.290 9.128 15.822 1.00 93.19 201 ASP A N 1
ATOM 1563 C CA . ASP A 1 201 ? -26.231 10.113 15.637 1.00 93.19 201 ASP A CA 1
ATOM 1564 C C . ASP A 1 201 ? -24.820 9.585 15.939 1.00 93.19 201 ASP A C 1
ATOM 1566 O O . ASP A 1 201 ? -24.605 8.752 16.825 1.00 93.19 201 ASP A O 1
ATOM 1570 N N . ILE A 1 202 ? -23.840 10.122 15.210 1.00 91.62 202 ILE A N 1
ATOM 1571 C CA . ILE A 1 202 ? -22.404 9.974 15.464 1.00 91.62 202 ILE A CA 1
ATOM 1572 C C . ILE A 1 202 ? -21.854 11.363 15.777 1.00 91.62 202 ILE A C 1
ATOM 1574 O O . ILE A 1 202 ? -21.915 12.271 14.949 1.00 91.62 202 ILE A O 1
ATOM 1578 N N . SER A 1 203 ? -21.305 11.541 16.979 1.00 90.56 203 SER A N 1
ATOM 1579 C CA . SER A 1 203 ? -20.807 12.837 17.451 1.00 90.56 203 SER A CA 1
ATOM 1580 C C . SER A 1 203 ? -19.281 12.875 17.487 1.00 90.56 203 SER A C 1
ATOM 1582 O O . SER A 1 203 ? -18.651 12.168 18.271 1.00 90.56 203 SER A O 1
ATOM 1584 N N . LEU A 1 204 ? -18.687 13.799 16.736 1.00 87.50 204 LEU A N 1
ATOM 1585 C CA . LEU A 1 204 ? -17.256 14.100 16.734 1.00 87.50 204 LEU A CA 1
ATOM 1586 C C . LEU A 1 204 ? -16.994 15.436 17.426 1.00 87.50 204 LEU A C 1
ATOM 1588 O O . LEU A 1 204 ? -17.728 16.401 17.241 1.00 87.50 204 LEU A O 1
ATOM 1592 N N . THR A 1 205 ? -15.915 15.545 18.198 1.00 87.00 205 THR A N 1
ATOM 1593 C CA . THR A 1 205 ? -15.527 16.837 18.790 1.00 87.00 205 THR A CA 1
ATOM 1594 C C . THR A 1 205 ? -14.855 17.708 17.731 1.00 87.00 205 THR A C 1
ATOM 1596 O O . THR A 1 205 ? -13.863 17.282 17.147 1.00 87.00 205 THR A O 1
ATOM 1599 N N . LYS A 1 206 ? -15.316 18.951 17.533 1.00 83.12 206 LYS A N 1
ATOM 1600 C CA . LYS A 1 206 ? -14.824 19.866 16.477 1.00 83.12 206 LYS A CA 1
ATOM 1601 C C . LYS A 1 206 ? -13.313 20.099 16.475 1.00 83.12 206 LYS A C 1
ATOM 1603 O O . LYS A 1 206 ? -12.734 20.374 15.440 1.00 83.12 206 LYS A O 1
ATOM 1608 N N . LYS A 1 207 ? -12.669 20.007 17.639 1.00 79.94 207 LYS A N 1
ATOM 1609 C CA . LYS A 1 207 ? -11.214 20.188 17.767 1.00 79.94 207 LYS A CA 1
ATOM 1610 C C . LYS A 1 207 ? -10.395 18.989 17.280 1.00 79.94 207 LYS A C 1
ATOM 1612 O O . LYS A 1 207 ? -9.176 19.093 17.239 1.00 79.94 207 LYS A O 1
ATOM 1617 N N . SER A 1 208 ? -11.035 17.857 16.993 1.00 81.81 208 SER A N 1
ATOM 1618 C CA . SER A 1 208 ? -10.341 16.673 16.489 1.00 81.81 208 SER A CA 1
ATOM 1619 C C . SER A 1 208 ? -9.999 16.834 15.010 1.00 81.81 208 SER A C 1
ATOM 1621 O O . SER A 1 208 ? -10.773 17.408 14.244 1.00 81.81 208 SER A O 1
ATOM 1623 N N . GLU A 1 209 ? -8.856 16.286 14.601 1.00 80.31 209 GLU A N 1
ATOM 1624 C CA . GLU A 1 209 ? -8.459 16.245 13.189 1.00 80.31 209 GLU A CA 1
ATOM 1625 C C . GLU A 1 209 ? -9.497 15.506 12.336 1.00 80.31 209 GLU A C 1
ATOM 1627 O O . GLU A 1 209 ? -9.829 15.960 11.243 1.00 80.31 209 GLU A O 1
ATOM 1632 N N . LEU A 1 210 ? -10.104 14.446 12.885 1.00 81.38 210 LEU A N 1
ATOM 1633 C CA . LEU A 1 210 ? -11.202 13.712 12.253 1.00 81.38 210 LEU A CA 1
ATOM 1634 C C . LEU A 1 210 ? -12.417 14.602 11.969 1.00 81.38 210 LEU A C 1
ATOM 1636 O O . LEU A 1 210 ? -12.962 14.549 10.872 1.00 81.38 210 LEU A O 1
ATOM 1640 N N . ALA A 1 211 ? -12.826 15.456 12.913 1.00 86.44 211 ALA A N 1
ATOM 1641 C CA . ALA A 1 211 ? -13.937 16.379 12.685 1.00 86.44 211 ALA A CA 1
ATOM 1642 C C . ALA A 1 211 ? -13.627 17.383 11.564 1.00 86.44 211 ALA A C 1
ATOM 1644 O O . ALA A 1 211 ? -14.495 17.645 10.735 1.00 86.44 211 ALA A O 1
ATOM 1645 N N . ASN A 1 212 ? -12.396 17.901 11.499 1.00 86.12 212 ASN A N 1
ATOM 1646 C CA . ASN A 1 212 ? -11.982 18.811 10.427 1.00 86.12 212 ASN A CA 1
ATOM 1647 C C . ASN A 1 212 ? -11.984 18.118 9.057 1.00 86.12 212 ASN A C 1
ATOM 1649 O O . ASN A 1 212 ? -12.474 18.695 8.087 1.00 86.12 212 ASN A O 1
ATOM 1653 N N . ARG A 1 213 ? -11.492 16.872 8.982 1.00 85.12 213 ARG A N 1
ATOM 1654 C CA . ARG A 1 213 ? -11.546 16.064 7.753 1.00 85.12 213 ARG A CA 1
ATOM 1655 C C . ARG A 1 213 ? -12.984 15.795 7.316 1.00 85.12 213 ARG A C 1
ATOM 1657 O O . ARG A 1 213 ? -13.306 16.002 6.155 1.00 85.12 213 ARG A O 1
ATOM 1664 N N . VAL A 1 214 ? -13.869 15.423 8.243 1.00 90.06 214 VAL A N 1
ATOM 1665 C CA . VAL A 1 214 ? -15.295 15.185 7.956 1.00 90.06 214 VAL A CA 1
ATOM 1666 C C . VAL A 1 214 ? -15.991 16.447 7.442 1.00 90.06 214 VAL A C 1
ATOM 1668 O O . VAL A 1 214 ? -16.720 16.374 6.456 1.00 90.06 214 VAL A O 1
ATOM 1671 N N . ILE A 1 215 ? -15.746 17.608 8.060 1.00 91.19 215 ILE A N 1
ATOM 1672 C CA . ILE A 1 215 ? -16.296 18.887 7.584 1.00 91.19 215 ILE A CA 1
ATOM 1673 C C . ILE A 1 215 ? -15.795 19.183 6.163 1.00 91.19 215 ILE A C 1
ATOM 1675 O O . ILE A 1 215 ? -16.609 19.437 5.279 1.00 91.19 215 ILE A O 1
ATOM 1679 N N . GLY A 1 216 ? -14.484 19.082 5.914 1.00 90.19 216 GLY A N 1
ATOM 1680 C CA . GLY A 1 216 ? -13.908 19.345 4.589 1.00 90.19 216 GLY A CA 1
ATOM 1681 C C . GLY A 1 216 ? -14.391 18.368 3.508 1.00 90.19 216 GLY A C 1
ATOM 1682 O O . GLY A 1 216 ? -14.691 18.765 2.376 1.00 90.19 216 GLY A O 1
ATOM 1683 N N . ALA A 1 217 ? -14.541 17.090 3.853 1.00 89.19 217 ALA A N 1
ATOM 1684 C CA . ALA A 1 217 ? -15.114 16.078 2.971 1.00 89.19 217 ALA A CA 1
ATOM 1685 C C . ALA A 1 217 ? -16.581 16.398 2.633 1.00 89.19 217 ALA A C 1
ATOM 1687 O O . ALA A 1 217 ? -16.992 16.260 1.480 1.00 89.19 217 ALA A O 1
ATOM 1688 N N . ASN A 1 218 ? -17.362 16.875 3.606 1.00 93.06 218 ASN A N 1
ATOM 1689 C CA . ASN A 1 218 ? -18.758 17.256 3.399 1.00 93.06 218 ASN A CA 1
ATOM 1690 C C . ASN A 1 218 ? -18.892 18.516 2.532 1.00 93.06 218 ASN A C 1
ATOM 1692 O O . ASN A 1 218 ? -19.681 18.534 1.593 1.00 93.06 218 ASN A O 1
ATOM 1696 N N . GLU A 1 219 ? -18.087 19.549 2.796 1.00 91.00 219 GLU A N 1
ATOM 1697 C CA . GLU A 1 219 ? -18.065 20.788 2.003 1.00 91.00 219 GLU A CA 1
ATOM 1698 C C . GLU A 1 219 ? -17.642 20.545 0.548 1.00 91.00 219 GLU A C 1
ATOM 1700 O O . GLU A 1 219 ? -18.152 21.193 -0.366 1.00 91.00 219 GLU A O 1
ATOM 1705 N N . SER A 1 220 ? -16.744 19.582 0.321 1.00 89.62 220 SER A N 1
ATOM 1706 C CA . SER A 1 220 ? -16.335 19.159 -1.024 1.00 89.62 220 SER A CA 1
ATOM 1707 C C . SER A 1 220 ? -17.289 18.151 -1.680 1.00 89.62 220 SER A C 1
ATOM 1709 O O . SER A 1 220 ? -17.046 17.749 -2.817 1.00 89.62 220 SER A O 1
ATOM 1711 N N . GLY A 1 221 ? -18.370 17.747 -1.001 1.00 88.75 221 GLY A N 1
ATOM 1712 C CA . GLY A 1 221 ? -19.353 16.785 -1.513 1.00 88.75 221 GLY A CA 1
ATOM 1713 C C . GLY A 1 221 ? -18.809 15.364 -1.682 1.00 88.75 221 GLY A C 1
ATOM 1714 O O . GLY A 1 221 ? -19.349 14.589 -2.467 1.00 88.75 221 GLY A O 1
ATOM 1715 N N . ARG A 1 222 ? -17.716 15.030 -0.989 1.00 90.88 222 ARG A N 1
ATOM 1716 C CA . ARG A 1 222 ? -17.034 13.730 -1.066 1.00 90.88 222 ARG A CA 1
ATOM 1717 C C . ARG A 1 222 ? -17.265 12.857 0.163 1.00 90.88 222 ARG A C 1
ATOM 1719 O O . ARG A 1 222 ? -16.862 11.701 0.143 1.00 90.88 222 ARG A O 1
ATOM 1726 N N . LEU A 1 223 ? -17.888 13.376 1.219 1.00 92.50 223 LEU A N 1
ATOM 1727 C CA . LEU A 1 223 ? -18.211 12.580 2.400 1.00 92.50 223 LEU A CA 1
ATOM 1728 C C . LEU A 1 223 ? -19.247 11.507 2.042 1.00 92.50 223 LEU A C 1
ATOM 1730 O O . LEU A 1 223 ? -20.335 11.832 1.570 1.00 92.50 223 LEU A O 1
ATOM 1734 N N . LYS A 1 224 ? -18.909 10.242 2.288 1.00 91.19 224 LYS A N 1
ATOM 1735 C CA . LYS A 1 224 ? -19.819 9.103 2.130 1.00 91.19 224 LYS A CA 1
ATOM 1736 C C . LYS A 1 224 ? -19.918 8.348 3.448 1.00 91.19 224 LYS A C 1
ATOM 1738 O O . LYS A 1 224 ? -18.928 8.202 4.165 1.00 91.19 224 LYS A O 1
ATOM 1743 N N . VAL A 1 225 ? -21.106 7.831 3.735 1.00 90.50 225 VAL A N 1
ATOM 1744 C CA . VAL A 1 225 ? -21.360 6.959 4.883 1.00 90.50 225 VAL A CA 1
ATOM 1745 C C . VAL A 1 225 ? -21.894 5.639 4.356 1.00 90.50 225 VAL A C 1
ATOM 1747 O O . VAL A 1 225 ? -22.830 5.631 3.558 1.00 90.50 225 VAL A O 1
ATOM 1750 N N . ARG A 1 226 ? -21.296 4.525 4.775 1.00 85.62 226 ARG A N 1
ATOM 1751 C CA . ARG A 1 226 ? -21.700 3.182 4.352 1.00 85.62 226 ARG A CA 1
ATOM 1752 C C . ARG A 1 226 ? -22.145 2.364 5.560 1.00 85.62 226 ARG A C 1
ATOM 1754 O O . ARG A 1 226 ? -21.423 2.306 6.555 1.00 85.62 226 ARG A O 1
ATOM 1761 N N . ALA A 1 227 ? -23.328 1.752 5.471 1.00 77.75 227 ALA A N 1
ATOM 1762 C CA . ALA A 1 227 ? -23.928 0.919 6.522 1.00 77.75 227 ALA A CA 1
ATOM 1763 C C . ALA A 1 227 ? -24.536 -0.383 5.996 1.00 77.75 227 ALA A C 1
ATOM 1765 O O . ALA A 1 227 ? -24.952 -0.420 4.815 1.00 77.75 227 ALA A O 1
#

Radius of gyration: 24.28 Å; chains: 1; bounding box: 63×45×60 Å

Secondary structure (DSSP, 8-state):
-TTS-GGGHHHH--EEEEEETTEEEEEEEEEEEEEPPTT--SSS--EEEEEEEETTT--EEEEEEEETTEEEEEE--SS----HHHHHHHHHHHHHHGGGSSS-EEEEEETTEEEEEE-TTTHHHHH-GGGHHHHHHHHHHTSEEEEEESS---PPB---EEEEETTEEEEE--GGGTT-EEEEEETTEEEEEEE--TTSEEEEETTSHHHHHHHHHHHTT-EEEE-

pLDDT: mean 81.18, std 11.55, range [38.91, 94.19]